Protein AF-A0A090T814-F1 (afdb_monomer)

Foldseek 3Di:
DDPVVCVVCPPPNVVVVPDDDDDDVCVVCVFAPAEEFEDQDDPPDPFAEDELLVLLLCCLVCVVPTHYYYHWADQPPTDDPVSVVVHNYYYAHDDDPVDRRDGRVVVVVSSVVSNVVNNVVVVCVVPDPPPPQAADDPVLVVVLLVLVLVLCVLVVVDDPVDSPPVSVVVSVVCVVVRDTPVVSVVSSVVSVVSCVVSPPDD

InterPro domains:
  IPR001537 tRNA/rRNA methyltransferase, SpoU type [PF00588] (3-112)
  IPR004384 RNA methyltransferase TrmJ/LasT [PIRSF004808] (2-198)
  IPR004384 RNA methyltransferase TrmJ/LasT [PTHR42786] (2-198)
  IPR004384 RNA methyltransferase TrmJ/LasT [TIGR00050] (2-197)
  IPR029026 tRNA (guanine-N1-)-methyltransferase, N-terminal [G3DSA:3.40.1280.10] (1-133)
  IPR029028 Alpha/beta knot methyltransferases [SSF75217] (3-146)

Nearest PDB structures (foldseek):
  4xbo-assembly1_A  TM=7.321E-01  e=8.002E-21  Escherichia coli K-12
  4cne-assembly1_A  TM=9.893E-01  e=7.720E-16  Escherichia coli K-12
  3ilk-assembly1_A  TM=7.535E-01  e=6.967E-19  Haemophilus influenzae
  4xbo-assembly1_B  TM=6.230E-01  e=1.685E-20  Escherichia coli K-12
  4cnd-assembly1_B  TM=9.835E-01  e=1.425E-14  Escherichia coli K-12

Radius of gyration: 29.84 Å; Cα contacts (8 Å, |Δi|>4): 197; chains: 1; bounding box: 56×40×81 Å

pLDDT: mean 89.95, std 10.18, range [48.5, 98.62]

Sequence (202 aa):
MDSQAVALAAGASDIALGAKIVSTLEEAVEDCGLVVGSSARSRTLDWPMIEPRECGKKFAIEGEKHAVALVFGRERTGLTNDELQLCHYHTCIPANPEYSSLNLAMAVQTLSYEVRVAHLEREAQQYSEPSEVDYPRHKELELFYQHLEKVIMDTQFISKDKPGLVMNKLRRMFSRTRPEASEINTLRGILTSVEKAIGVKK

Secondary structure (DSSP, 8-state):
--HHHHHHTTT-HHHHHT----SSHHHHHTTEEEEEEE-S--SSS---EE-HHHHHHHHHHHTTTSEEEEE--BTTTB--HHHHHT-SEEE----BTTB----HHHHHHHHHHHHHHHHHHHHHHHH----------HHHHHHHHHHHHHHHHHTTSS-TT-HHHHHHHHHHHHHHH---HHHHHHHHHHHHHHHHHTT---

Structure (mmCIF, N/CA/C/O backbone):
data_AF-A0A090T814-F1
#
_entry.id   AF-A0A090T814-F1
#
loop_
_atom_site.group_PDB
_atom_site.id
_atom_site.type_symbol
_atom_site.label_atom_id
_atom_site.label_alt_id
_atom_site.label_comp_id
_atom_site.label_asym_id
_atom_site.label_entity_id
_atom_site.label_seq_id
_atom_site.pdbx_PDB_ins_code
_atom_site.Cartn_x
_atom_site.Cartn_y
_atom_site.Cartn_z
_atom_site.occupancy
_atom_site.B_iso_or_equiv
_atom_site.auth_seq_id
_atom_site.auth_comp_id
_atom_site.auth_asym_id
_atom_site.auth_atom_id
_atom_site.pdbx_PDB_model_num
ATOM 1 N N . MET A 1 1 ? 14.822 -17.711 -22.511 1.00 70.69 1 MET A N 1
ATOM 2 C CA . MET A 1 1 ? 14.929 -17.338 -21.086 1.00 70.69 1 MET A CA 1
ATOM 3 C C . MET A 1 1 ? 15.989 -18.196 -20.415 1.00 70.69 1 MET A C 1
ATOM 5 O O . MET A 1 1 ? 16.082 -19.363 -20.775 1.00 70.69 1 MET A O 1
ATOM 9 N N . ASP A 1 2 ? 16.796 -17.637 -19.509 1.00 83.44 2 ASP A N 1
ATOM 10 C CA . ASP A 1 2 ? 17.882 -18.376 -18.846 1.00 83.44 2 ASP A CA 1
ATOM 11 C C . ASP A 1 2 ? 17.393 -19.190 -17.631 1.00 83.44 2 ASP A C 1
ATOM 13 O O . ASP A 1 2 ? 16.485 -18.794 -16.900 1.00 83.44 2 ASP A O 1
ATOM 17 N N . SER A 1 3 ? 18.041 -20.331 -17.417 1.00 82.50 3 SER A N 1
ATOM 18 C CA . SER A 1 3 ? 17.879 -21.262 -16.301 1.00 82.50 3 SER A CA 1
ATOM 19 C C . SER A 1 3 ? 17.985 -20.593 -14.924 1.00 82.50 3 SER A C 1
ATOM 21 O O . SER A 1 3 ? 17.210 -20.925 -14.026 1.00 82.50 3 SER A O 1
ATOM 23 N N . GLN A 1 4 ? 18.872 -19.604 -14.760 1.00 86.31 4 GLN A N 1
ATOM 24 C CA . GLN A 1 4 ? 18.994 -18.845 -13.510 1.00 86.31 4 GLN A CA 1
ATOM 25 C C . GLN A 1 4 ? 17.743 -18.011 -13.199 1.00 86.31 4 GLN A C 1
ATOM 27 O O . GLN A 1 4 ? 17.305 -17.981 -12.050 1.00 86.31 4 GLN A O 1
ATOM 32 N N . ALA A 1 5 ? 17.120 -17.389 -14.207 1.00 83.69 5 ALA A N 1
ATOM 33 C CA . ALA A 1 5 ? 15.890 -16.616 -14.018 1.00 83.69 5 ALA A CA 1
ATOM 34 C C . ALA A 1 5 ? 14.718 -17.511 -13.577 1.00 83.69 5 ALA A C 1
ATOM 36 O O . ALA A 1 5 ? 13.963 -17.142 -12.681 1.00 83.69 5 ALA A O 1
ATOM 37 N N . VAL A 1 6 ? 14.609 -18.719 -14.147 1.00 82.88 6 VAL A N 1
ATOM 38 C CA . VAL A 1 6 ? 13.597 -19.712 -13.741 1.00 82.88 6 VAL A CA 1
ATOM 39 C C . VAL A 1 6 ? 13.797 -20.140 -12.285 1.00 82.88 6 VAL A C 1
ATOM 41 O O . VAL A 1 6 ? 12.822 -20.234 -11.541 1.00 82.88 6 VAL A O 1
ATOM 44 N N . ALA A 1 7 ? 15.046 -20.383 -11.873 1.00 83.94 7 ALA A N 1
ATOM 45 C CA . ALA A 1 7 ? 15.371 -20.813 -10.514 1.00 83.94 7 ALA A CA 1
ATOM 46 C C . ALA A 1 7 ? 15.075 -19.724 -9.467 1.00 83.94 7 ALA A C 1
ATOM 48 O O . ALA A 1 7 ? 14.514 -20.022 -8.413 1.00 83.94 7 ALA A O 1
ATOM 49 N N . LEU A 1 8 ? 15.406 -18.463 -9.767 1.00 88.44 8 LEU A N 1
ATOM 50 C CA . LEU A 1 8 ? 15.158 -17.325 -8.872 1.00 88.44 8 LEU A CA 1
ATOM 51 C C . LEU A 1 8 ? 13.673 -16.948 -8.762 1.00 88.44 8 LEU A C 1
ATOM 53 O O . LEU A 1 8 ? 13.285 -16.327 -7.777 1.00 88.44 8 LEU A O 1
ATOM 57 N N . ALA A 1 9 ? 12.837 -17.348 -9.726 1.00 83.50 9 ALA A N 1
ATOM 58 C CA . ALA A 1 9 ? 11.399 -17.089 -9.698 1.00 83.50 9 ALA A CA 1
ATOM 59 C C . ALA A 1 9 ? 10.645 -17.876 -8.606 1.00 83.50 9 ALA A C 1
ATOM 61 O O . ALA A 1 9 ? 9.489 -17.565 -8.339 1.00 83.50 9 ALA A O 1
ATOM 62 N N . ALA A 1 10 ? 11.269 -18.886 -7.979 1.00 82.62 10 ALA A N 1
ATOM 63 C CA . ALA A 1 10 ? 10.783 -19.563 -6.768 1.00 82.62 10 ALA A CA 1
ATOM 64 C C . ALA A 1 10 ? 9.271 -19.896 -6.763 1.00 82.62 10 ALA A C 1
ATOM 66 O O . ALA A 1 10 ? 8.546 -19.559 -5.830 1.00 82.62 10 ALA A O 1
ATOM 67 N N . GLY A 1 11 ? 8.794 -20.566 -7.817 1.00 86.31 11 GLY A N 1
ATOM 68 C CA . GLY A 1 11 ? 7.384 -20.945 -7.982 1.00 86.31 11 GLY A CA 1
ATOM 69 C C . GLY A 1 11 ? 6.587 -20.054 -8.938 1.00 86.31 11 GLY A C 1
ATOM 70 O O . GLY A 1 11 ? 5.528 -20.475 -9.381 1.00 86.31 11 GLY A O 1
ATOM 71 N N . ALA A 1 12 ? 7.124 -18.896 -9.334 1.00 90.56 12 ALA A N 1
ATOM 72 C CA . ALA A 1 12 ? 6.564 -18.006 -10.359 1.00 90.56 12 ALA A CA 1
ATOM 73 C C . ALA A 1 12 ? 7.210 -18.212 -11.747 1.00 90.56 12 ALA A C 1
ATOM 75 O O . ALA A 1 12 ? 7.415 -17.272 -12.520 1.00 90.56 12 ALA A O 1
ATOM 76 N N . SER A 1 13 ? 7.630 -19.446 -12.051 1.00 89.94 13 SER A N 1
ATOM 77 C CA . SER A 1 13 ? 8.309 -19.769 -13.314 1.00 89.94 13 SER A CA 1
ATOM 78 C C . SER A 1 13 ? 7.403 -19.574 -14.531 1.00 89.94 13 SER A C 1
ATOM 80 O O . SER A 1 13 ? 7.904 -19.305 -15.618 1.00 89.94 13 SER A O 1
ATOM 82 N N . ASP A 1 14 ? 6.090 -19.689 -14.351 1.00 92.69 14 ASP A N 1
ATOM 83 C CA . ASP A 1 14 ? 5.064 -19.406 -15.353 1.00 92.69 14 ASP A CA 1
ATOM 84 C C . ASP A 1 14 ? 5.101 -17.945 -15.820 1.00 92.69 14 ASP A C 1
ATOM 86 O O . ASP A 1 14 ? 5.090 -17.703 -17.025 1.00 92.69 14 ASP A O 1
ATOM 90 N N . ILE A 1 15 ? 5.248 -16.986 -14.897 1.00 92.19 15 ILE A N 1
ATOM 91 C CA . ILE A 1 15 ? 5.375 -15.555 -15.225 1.00 92.19 15 ILE A CA 1
ATOM 92 C C . ILE A 1 15 ? 6.598 -15.329 -16.105 1.00 92.19 15 ILE A C 1
ATOM 94 O O . ILE A 1 15 ? 6.528 -14.666 -17.138 1.00 92.19 15 ILE A O 1
ATOM 98 N N . ALA A 1 16 ? 7.728 -15.904 -15.701 1.00 88.75 16 ALA A N 1
ATOM 99 C CA . ALA A 1 16 ? 8.968 -15.755 -16.433 1.00 88.75 16 ALA A CA 1
ATOM 100 C C . ALA A 1 16 ? 8.846 -16.408 -17.831 1.00 88.75 16 ALA A C 1
ATOM 102 O O . ALA A 1 16 ? 9.155 -15.778 -18.841 1.00 88.75 16 ALA A O 1
ATOM 103 N N . LEU A 1 17 ? 8.335 -17.642 -17.922 1.00 89.56 17 LEU A N 1
ATOM 104 C CA . LEU A 1 17 ? 8.218 -18.377 -19.190 1.00 89.56 17 LEU A CA 1
ATOM 105 C C . LEU A 1 17 ? 7.193 -17.749 -20.144 1.00 89.56 17 LEU A C 1
ATOM 107 O O . LEU A 1 17 ? 7.353 -17.856 -21.358 1.00 89.56 17 LEU A O 1
ATOM 111 N N . GLY A 1 18 ? 6.163 -17.103 -19.597 1.00 91.25 18 GLY A N 1
ATOM 112 C CA . GLY A 1 18 ? 5.148 -16.359 -20.337 1.00 91.25 18 GLY A CA 1
ATOM 113 C C . GLY A 1 18 ? 5.540 -14.919 -20.677 1.00 91.25 18 GLY A C 1
ATOM 114 O O . GLY A 1 18 ? 4.747 -14.221 -21.310 1.00 91.25 18 GLY A O 1
ATOM 115 N N . ALA A 1 19 ? 6.727 -14.454 -20.274 1.00 93.62 19 ALA A N 1
ATOM 116 C CA . ALA A 1 19 ? 7.167 -13.094 -20.549 1.00 93.62 19 ALA A CA 1
ATOM 117 C C . ALA A 1 19 ? 7.302 -12.856 -22.061 1.00 93.62 19 ALA A C 1
ATOM 119 O O . ALA A 1 19 ? 8.008 -13.578 -22.770 1.00 93.62 19 ALA A O 1
ATOM 120 N N . LYS A 1 20 ? 6.644 -11.804 -22.554 1.00 95.00 20 LYS A N 1
ATOM 121 C CA . LYS A 1 20 ? 6.795 -11.345 -23.937 1.00 95.00 20 LYS A CA 1
ATOM 122 C C . LYS A 1 20 ? 8.122 -10.603 -24.079 1.00 95.00 20 LYS A C 1
ATOM 124 O O . LYS A 1 20 ? 8.426 -9.720 -23.281 1.00 95.00 20 LYS A O 1
ATOM 129 N N . ILE A 1 21 ? 8.901 -10.964 -25.095 1.00 96.00 21 ILE A N 1
ATOM 130 C CA . ILE A 1 21 ? 10.171 -10.311 -25.419 1.00 96.00 21 ILE A CA 1
ATOM 131 C C . ILE A 1 21 ? 9.963 -9.513 -26.699 1.00 96.00 21 ILE A C 1
ATOM 133 O O . ILE A 1 21 ? 9.641 -10.088 -27.736 1.00 96.00 21 ILE A O 1
ATOM 137 N N . VAL A 1 22 ? 10.160 -8.205 -26.596 1.00 97.38 22 VAL A N 1
ATOM 138 C CA . VAL A 1 22 ? 9.992 -7.225 -27.674 1.00 97.38 22 VAL A CA 1
ATOM 139 C C . VAL A 1 22 ? 11.303 -6.483 -27.912 1.00 97.38 22 VAL A C 1
ATOM 141 O O . VAL A 1 22 ? 12.227 -6.572 -27.095 1.00 97.38 22 VAL A O 1
ATOM 144 N N . SER A 1 23 ? 11.412 -5.781 -29.039 1.00 96.88 23 SER A N 1
ATOM 145 C CA . SER A 1 23 ? 12.677 -5.137 -29.427 1.00 96.88 23 SER A CA 1
ATOM 146 C C . SER A 1 23 ? 12.818 -3.714 -28.892 1.00 96.88 23 SER A C 1
ATOM 148 O O . SER A 1 23 ? 13.945 -3.245 -28.716 1.00 96.88 23 SER A O 1
ATOM 150 N N . THR A 1 24 ? 11.702 -3.025 -28.638 1.00 97.38 24 THR A N 1
ATOM 151 C CA . THR A 1 24 ? 11.698 -1.627 -28.190 1.00 97.38 24 THR A CA 1
ATOM 152 C C . THR A 1 24 ? 10.677 -1.380 -27.079 1.00 97.38 24 THR A C 1
ATOM 154 O O . THR A 1 24 ? 9.772 -2.186 -26.855 1.00 97.38 24 THR A O 1
ATOM 157 N N . LEU A 1 25 ? 10.835 -0.268 -26.350 1.00 97.44 25 LEU A N 1
ATOM 158 C CA . LEU A 1 25 ? 9.887 0.108 -25.299 1.00 97.44 25 LEU A CA 1
ATOM 159 C C . LEU A 1 25 ? 8.545 0.544 -25.898 1.00 97.44 25 LEU A C 1
ATOM 161 O O . LEU A 1 25 ? 7.512 0.253 -25.314 1.00 97.44 25 LEU A O 1
ATOM 165 N N . GLU A 1 26 ? 8.558 1.180 -27.069 1.00 97.75 26 GLU A N 1
ATOM 166 C CA . GLU A 1 26 ? 7.361 1.565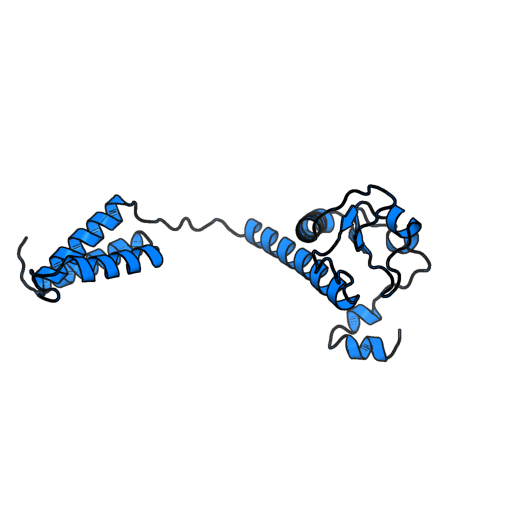 -27.820 1.00 97.75 26 GLU A CA 1
ATOM 167 C C . GLU A 1 26 ? 6.472 0.351 -28.110 1.00 97.75 26 GLU A C 1
ATOM 169 O O . GLU A 1 26 ? 5.274 0.412 -27.859 1.00 97.75 26 GLU A O 1
ATOM 174 N N . GLU A 1 27 ? 7.064 -0.765 -28.555 1.00 97.94 27 GLU A N 1
ATOM 175 C CA . GLU A 1 27 ? 6.352 -2.032 -28.775 1.00 97.94 27 GLU A CA 1
ATOM 176 C C . GLU A 1 27 ? 5.803 -2.602 -27.454 1.00 97.94 27 GLU A C 1
ATOM 178 O O . GLU A 1 27 ? 4.705 -3.145 -27.413 1.00 97.94 27 GLU A O 1
ATOM 183 N N . ALA A 1 28 ? 6.538 -2.453 -26.346 1.00 97.62 28 ALA A N 1
ATOM 184 C CA . ALA A 1 28 ? 6.119 -2.969 -25.041 1.00 97.62 28 ALA A CA 1
ATOM 185 C C . ALA A 1 28 ? 4.904 -2.241 -24.440 1.00 97.62 28 ALA A C 1
ATOM 187 O O . ALA A 1 28 ? 4.254 -2.798 -23.556 1.00 97.62 28 ALA A O 1
ATOM 188 N N . VAL A 1 29 ? 4.648 -0.994 -24.850 1.00 97.81 29 VAL A N 1
ATOM 189 C CA . VAL A 1 29 ? 3.623 -0.123 -24.245 1.00 97.81 29 VAL A CA 1
ATOM 190 C C . VAL A 1 29 ? 2.550 0.334 -25.234 1.00 97.81 29 VAL A C 1
ATOM 192 O O . VAL A 1 29 ? 1.720 1.166 -24.874 1.00 97.81 29 VAL A O 1
ATOM 195 N N . GLU A 1 30 ? 2.548 -0.191 -26.462 1.00 96.75 30 GLU A N 1
ATOM 196 C CA . GLU A 1 30 ? 1.696 0.292 -27.559 1.00 96.75 30 GLU A CA 1
ATOM 197 C C . GLU A 1 30 ? 0.188 0.236 -27.259 1.00 96.75 30 GLU A C 1
ATOM 199 O O . GLU A 1 30 ? -0.574 1.075 -27.738 1.00 96.75 30 GLU A O 1
ATOM 204 N N . ASP A 1 31 ? -0.248 -0.728 -26.447 1.00 95.56 31 ASP A N 1
ATOM 205 C CA . ASP A 1 31 ? -1.646 -0.967 -26.081 1.00 95.56 31 ASP A CA 1
ATOM 206 C C . ASP A 1 31 ? -2.015 -0.420 -24.688 1.00 95.56 31 ASP A C 1
ATOM 208 O O . ASP A 1 31 ? -3.150 -0.578 -24.226 1.00 95.56 31 ASP A O 1
ATOM 212 N N . CYS A 1 32 ? -1.072 0.239 -24.007 1.00 97.81 32 CYS A N 1
ATOM 213 C CA . CYS A 1 32 ? -1.229 0.688 -22.630 1.00 97.81 32 CYS A CA 1
ATOM 214 C C . CYS A 1 32 ? -1.800 2.111 -22.548 1.00 97.81 32 CYS A C 1
ATOM 216 O O . CYS A 1 32 ? -1.172 3.081 -22.965 1.00 97.81 32 CYS A O 1
ATOM 218 N N . GLY A 1 33 ? -2.966 2.261 -21.913 1.00 97.06 33 GLY A N 1
ATOM 219 C CA . GLY A 1 33 ? -3.577 3.576 -21.668 1.00 97.06 33 GLY A CA 1
ATOM 220 C C . GLY A 1 33 ? -2.929 4.365 -20.523 1.00 97.06 33 GLY A C 1
ATOM 221 O O . GLY A 1 33 ? -3.132 5.570 -20.419 1.00 97.06 33 GLY A O 1
ATOM 222 N N . LEU A 1 34 ? -2.119 3.705 -19.687 1.00 98.12 34 LEU A N 1
ATOM 223 C CA . LEU A 1 34 ? -1.275 4.340 -18.673 1.00 98.12 34 LEU A CA 1
ATOM 224 C C . LEU A 1 34 ? 0.110 3.697 -18.687 1.00 98.12 34 LEU A C 1
ATOM 226 O O . LEU A 1 34 ? 0.238 2.477 -18.668 1.00 98.12 34 LEU A O 1
ATOM 230 N N . VAL A 1 35 ? 1.146 4.529 -18.653 1.00 98.19 35 VAL A N 1
ATOM 231 C CA . VAL A 1 35 ? 2.554 4.112 -18.660 1.00 98.19 35 VAL A CA 1
ATOM 232 C C . VAL A 1 35 ? 3.281 4.941 -17.617 1.00 98.19 35 VAL A C 1
ATOM 234 O O . VAL A 1 35 ? 3.279 6.171 -17.705 1.00 98.19 35 VAL A O 1
ATOM 237 N N . VAL A 1 36 ? 3.882 4.289 -16.625 1.00 97.88 36 VAL A N 1
ATOM 238 C CA . VAL A 1 36 ? 4.634 4.957 -15.559 1.00 97.88 36 VAL A CA 1
ATOM 239 C C . VAL A 1 36 ? 6.055 4.419 -15.508 1.00 97.88 36 VAL A C 1
ATOM 241 O O . VAL A 1 36 ? 6.260 3.216 -15.387 1.00 97.88 36 VAL A O 1
ATOM 244 N N . GLY A 1 37 ? 7.040 5.311 -15.581 1.00 96.25 37 GLY A N 1
ATOM 245 C CA . GLY A 1 37 ? 8.459 4.960 -15.507 1.00 96.25 37 GLY A CA 1
ATOM 246 C C . GLY A 1 37 ? 9.010 5.082 -14.089 1.00 96.25 37 GLY A C 1
ATOM 247 O O . GLY A 1 37 ? 8.813 6.101 -13.425 1.00 96.25 37 GLY A O 1
ATOM 248 N N . SER A 1 38 ? 9.735 4.069 -13.615 1.00 94.12 38 SER A N 1
ATOM 249 C CA . SER A 1 38 ? 10.477 4.140 -12.353 1.00 94.12 38 SER A CA 1
ATOM 250 C C . SER A 1 38 ? 11.793 4.900 -12.547 1.00 94.12 38 SER A C 1
ATOM 252 O O . SER A 1 38 ? 12.622 4.522 -13.377 1.00 94.12 38 SER A O 1
ATOM 254 N N . SER A 1 39 ? 11.994 5.981 -11.790 1.00 87.44 39 SER A N 1
ATOM 255 C CA . SER A 1 39 ? 13.177 6.839 -11.911 1.00 87.44 39 SER A CA 1
ATOM 256 C C . SER A 1 39 ? 13.555 7.484 -10.580 1.00 87.44 39 SER A C 1
ATOM 258 O O . SER A 1 39 ? 12.694 7.943 -9.834 1.00 87.44 39 SER A O 1
ATOM 260 N N . ALA A 1 40 ? 14.856 7.604 -10.305 1.00 75.19 40 ALA A N 1
ATOM 261 C CA . ALA A 1 40 ? 15.403 8.213 -9.086 1.00 75.19 40 ALA A CA 1
ATOM 262 C C . ALA A 1 40 ? 15.336 9.762 -9.066 1.00 75.19 40 ALA A C 1
ATOM 264 O O . ALA A 1 40 ? 16.103 10.398 -8.344 1.00 75.19 40 ALA A O 1
ATOM 265 N N . ARG A 1 41 ? 14.384 10.359 -9.806 1.00 68.25 41 ARG A N 1
ATOM 266 C CA . ARG A 1 41 ? 14.195 11.799 -10.087 1.00 68.25 41 ARG A CA 1
ATOM 267 C C . ARG A 1 41 ? 15.134 12.326 -11.182 1.00 68.25 41 ARG A C 1
ATOM 269 O O . ARG A 1 41 ? 16.327 12.527 -10.960 1.00 68.25 41 ARG A O 1
ATOM 276 N N . SER A 1 42 ? 14.571 12.605 -12.359 1.00 61.12 42 SER A N 1
ATOM 277 C CA . SER A 1 42 ? 15.278 13.315 -13.431 1.00 61.12 42 SER A CA 1
ATOM 278 C C . SER A 1 42 ? 15.387 14.807 -13.094 1.00 61.12 42 SER A C 1
ATOM 280 O O . SER A 1 42 ? 14.430 15.403 -12.609 1.00 61.12 42 SER A O 1
ATOM 282 N N . ARG A 1 43 ? 16.565 15.408 -13.304 1.00 63.00 43 ARG A N 1
ATOM 283 C CA . ARG A 1 43 ? 16.811 16.854 -13.102 1.00 63.00 43 ARG A CA 1
ATOM 284 C C . ARG A 1 43 ? 16.827 17.645 -14.412 1.00 63.00 43 ARG A C 1
ATOM 286 O O . ARG A 1 43 ? 16.975 18.860 -14.381 1.00 63.00 43 ARG A O 1
ATOM 293 N N . THR A 1 44 ? 16.756 16.960 -15.550 1.00 64.12 44 THR A N 1
ATOM 294 C CA . THR A 1 44 ? 16.911 17.557 -16.884 1.00 64.12 44 THR A CA 1
ATOM 295 C C . THR A 1 44 ? 15.592 18.028 -17.485 1.00 64.12 44 THR A C 1
ATOM 297 O O . THR A 1 44 ? 15.607 18.948 -18.295 1.00 64.12 44 THR A O 1
ATOM 300 N N . LEU A 1 45 ? 14.468 17.421 -17.102 1.00 64.38 45 LEU A N 1
ATOM 301 C CA . LEU A 1 45 ? 13.131 17.737 -17.606 1.00 64.38 45 LEU A CA 1
ATOM 302 C C . LEU A 1 45 ? 12.117 17.607 -16.460 1.00 64.38 45 LEU A C 1
ATOM 304 O O . LEU A 1 45 ? 12.133 16.600 -15.747 1.00 64.38 45 LEU A O 1
ATOM 308 N N . ASP A 1 46 ? 11.253 18.611 -16.294 1.00 72.31 46 ASP A N 1
ATOM 309 C CA . ASP A 1 46 ? 10.166 18.618 -15.303 1.00 72.31 46 ASP A CA 1
ATOM 310 C C . ASP A 1 46 ? 9.012 17.726 -15.781 1.00 72.31 46 ASP A C 1
ATOM 312 O O . ASP A 1 46 ? 7.993 18.182 -16.301 1.00 72.31 46 ASP A O 1
ATOM 316 N N . TRP A 1 47 ? 9.198 16.418 -15.631 1.00 78.75 47 TRP A N 1
ATOM 317 C CA . TRP A 1 47 ? 8.142 15.436 -15.852 1.00 78.75 47 TRP A CA 1
ATOM 318 C C . TRP A 1 47 ? 7.187 15.387 -14.656 1.00 78.75 47 TRP A C 1
ATOM 320 O O . TRP A 1 47 ? 7.619 15.589 -13.515 1.00 78.75 47 TRP A O 1
ATOM 330 N N . PRO A 1 48 ? 5.894 15.084 -14.872 1.00 86.19 48 PRO A N 1
ATOM 331 C CA . PRO A 1 48 ? 4.954 14.940 -13.774 1.00 86.19 48 PRO A CA 1
ATOM 332 C C . PRO A 1 48 ? 5.335 13.717 -12.924 1.00 86.19 48 PRO A C 1
ATOM 334 O O . PRO A 1 48 ? 5.219 12.562 -13.343 1.00 86.19 48 PRO A O 1
ATOM 337 N N . MET A 1 49 ? 5.819 13.996 -11.715 1.00 91.12 49 MET A N 1
ATOM 338 C CA . MET A 1 49 ? 6.189 12.992 -10.723 1.00 91.12 49 MET A CA 1
ATOM 339 C C . MET A 1 49 ? 4.973 12.618 -9.879 1.00 91.12 49 MET A C 1
ATOM 341 O O . MET A 1 49 ? 4.277 13.501 -9.380 1.00 91.12 49 MET A O 1
ATOM 345 N N . ILE A 1 50 ? 4.774 11.322 -9.657 1.00 94.69 50 ILE A N 1
ATOM 346 C CA . ILE A 1 50 ? 3.775 10.796 -8.724 1.00 94.69 50 ILE A CA 1
ATOM 347 C C . ILE A 1 50 ? 4.438 9.913 -7.670 1.00 94.69 50 ILE A C 1
ATOM 349 O O . ILE A 1 50 ? 5.392 9.172 -7.940 1.00 94.69 50 ILE A O 1
ATOM 353 N N . GLU A 1 51 ? 3.920 9.972 -6.448 1.00 95.06 51 GLU A N 1
ATOM 354 C CA . GLU A 1 51 ? 4.388 9.104 -5.371 1.00 95.06 51 GLU A CA 1
ATOM 355 C C . GLU A 1 51 ? 3.979 7.642 -5.628 1.00 95.06 51 GLU A C 1
ATOM 357 O O . GLU A 1 51 ? 2.928 7.400 -6.228 1.00 95.06 51 GLU A O 1
ATOM 362 N N . PRO A 1 52 ? 4.741 6.645 -5.134 1.00 96.75 52 PRO A N 1
ATOM 363 C CA . PRO A 1 52 ? 4.409 5.226 -5.291 1.00 96.75 52 PRO A CA 1
ATOM 364 C C . PRO A 1 52 ? 2.973 4.867 -4.900 1.00 96.75 52 PRO A C 1
ATOM 366 O O . PRO A 1 52 ? 2.322 4.074 -5.574 1.00 96.75 52 PRO A O 1
ATOM 369 N N . ARG A 1 53 ? 2.451 5.500 -3.845 1.00 97.56 53 ARG A N 1
ATOM 370 C CA . ARG A 1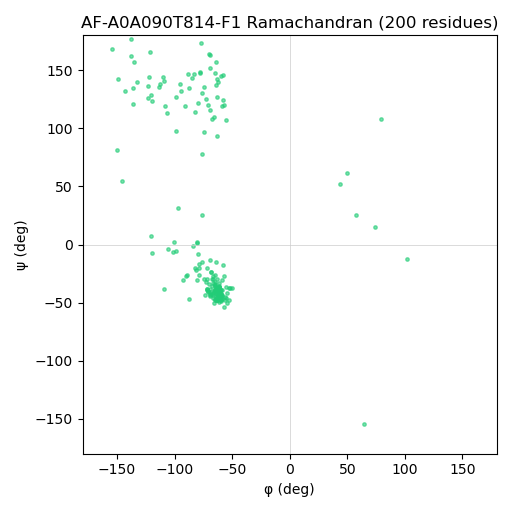 53 ? 1.081 5.282 -3.373 1.00 97.56 53 ARG A CA 1
ATOM 371 C C . ARG A 1 53 ? 0.028 5.819 -4.334 1.00 97.56 53 ARG A C 1
ATOM 373 O O . ARG A 1 53 ? -1.017 5.203 -4.524 1.00 97.56 53 ARG A O 1
ATOM 380 N N . GLU A 1 54 ? 0.290 6.971 -4.945 1.00 97.38 54 GLU A N 1
ATOM 381 C CA . GLU A 1 54 ? -0.578 7.520 -5.986 1.00 97.38 54 GLU A CA 1
ATOM 382 C C . GLU A 1 54 ? -0.500 6.672 -7.260 1.00 97.38 54 GLU A C 1
ATOM 384 O O . GLU A 1 54 ? -1.535 6.371 -7.856 1.00 97.38 54 GLU A O 1
ATOM 389 N N . CYS A 1 55 ? 0.702 6.214 -7.626 1.00 97.81 55 CYS A N 1
ATOM 390 C CA . CYS A 1 55 ? 0.909 5.260 -8.713 1.00 97.81 55 CYS A CA 1
ATOM 391 C C . CYS A 1 55 ? 0.057 4.001 -8.504 1.00 97.81 55 CYS A C 1
ATOM 393 O O . CYS A 1 55 ? -0.710 3.636 -9.393 1.00 97.81 55 CYS A O 1
ATOM 395 N N . GLY A 1 56 ? 0.103 3.392 -7.314 1.00 98.19 56 GLY A N 1
ATOM 396 C CA . GLY A 1 56 ? -0.724 2.231 -6.973 1.00 98.19 56 GLY A CA 1
ATOM 397 C C . GLY A 1 56 ? -2.221 2.484 -7.178 1.00 98.19 56 GLY A C 1
ATOM 398 O O . GLY A 1 56 ? -2.902 1.688 -7.825 1.00 98.19 56 GLY A O 1
ATOM 399 N N . LYS A 1 57 ? -2.729 3.632 -6.711 1.00 97.94 57 LYS A N 1
ATOM 400 C CA . LYS A 1 57 ? -4.138 4.031 -6.883 1.00 97.94 57 LYS A CA 1
ATOM 401 C C . LYS A 1 57 ? -4.532 4.212 -8.347 1.00 97.94 57 LYS A C 1
ATOM 403 O O . LYS A 1 57 ? -5.592 3.730 -8.741 1.00 97.94 57 LYS A O 1
ATOM 408 N N . LYS A 1 58 ? -3.695 4.875 -9.151 1.00 97.69 58 LYS A N 1
ATOM 409 C CA . LYS A 1 58 ? -3.938 5.042 -10.593 1.00 97.69 58 LYS A CA 1
ATOM 410 C C . LYS A 1 58 ? -3.992 3.690 -11.296 1.00 97.69 58 LYS A C 1
ATOM 412 O O . LYS A 1 58 ? -4.967 3.419 -11.982 1.00 97.69 58 LYS A O 1
ATOM 417 N N . PHE A 1 59 ? -3.026 2.807 -11.041 1.00 98.06 59 PHE A N 1
ATOM 418 C CA . PHE A 1 59 ? -3.007 1.457 -11.615 1.00 98.06 59 PHE A CA 1
ATOM 419 C C . PHE A 1 59 ? -4.235 0.639 -11.217 1.00 98.06 59 PHE A C 1
ATOM 421 O O . PHE A 1 59 ? -4.838 -0.001 -12.072 1.00 98.06 59 PHE A O 1
ATOM 428 N N . ALA A 1 60 ? -4.644 0.692 -9.948 1.00 96.75 60 ALA A N 1
ATOM 429 C CA . ALA A 1 60 ? -5.823 -0.026 -9.480 1.00 96.75 60 ALA A CA 1
ATOM 430 C C . ALA A 1 60 ? -7.121 0.460 -10.147 1.00 96.75 60 ALA A C 1
ATOM 432 O O . ALA A 1 60 ? -8.047 -0.331 -10.271 1.00 96.75 60 ALA A O 1
ATOM 433 N N . ILE A 1 61 ? -7.213 1.735 -10.547 1.00 95.44 61 ILE A N 1
ATOM 434 C CA . ILE A 1 61 ? -8.394 2.325 -11.207 1.00 95.44 61 ILE A CA 1
ATOM 435 C C . ILE A 1 61 ? -8.354 2.146 -12.725 1.00 95.44 61 ILE A C 1
ATOM 437 O O . ILE A 1 61 ? -9.360 1.805 -13.344 1.00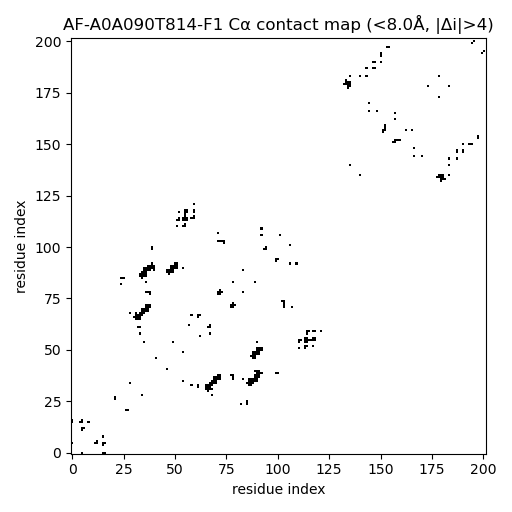 95.44 61 ILE A O 1
ATOM 441 N N . GLU A 1 62 ? -7.214 2.432 -13.339 1.00 97.00 62 GLU A N 1
ATOM 442 C CA . GLU A 1 62 ? -7.055 2.439 -14.792 1.00 97.00 62 GLU A CA 1
ATOM 443 C C . GLU A 1 62 ? -6.859 1.028 -15.355 1.00 97.00 62 GLU A C 1
ATOM 445 O O . GLU A 1 62 ? -7.368 0.732 -16.435 1.00 97.00 62 GLU A O 1
ATOM 450 N N . GLY A 1 63 ? -6.251 0.122 -14.580 1.00 95.94 63 GLY A N 1
ATOM 451 C CA . GLY A 1 63 ? -6.093 -1.291 -14.935 1.00 95.94 63 GLY A CA 1
ATOM 452 C C . GLY A 1 63 ? -7.408 -2.067 -15.070 1.00 95.94 63 GLY A C 1
ATOM 453 O O . GLY A 1 63 ? -7.420 -3.139 -15.663 1.00 95.94 63 GLY A O 1
ATOM 454 N N . GLU A 1 64 ? -8.530 -1.530 -14.575 1.00 93.62 64 GLU A N 1
ATOM 455 C CA . GLU A 1 64 ? -9.871 -2.083 -14.832 1.00 93.62 64 GLU A CA 1
ATOM 456 C C . GLU A 1 64 ? -10.423 -1.697 -16.214 1.00 93.62 64 GLU A C 1
ATOM 458 O O . GLU A 1 64 ? -11.397 -2.291 -16.675 1.00 93.62 64 GLU A O 1
ATOM 463 N N . LYS A 1 65 ? -9.845 -0.680 -16.867 1.00 94.50 65 LYS A N 1
ATOM 464 C CA . LYS A 1 65 ? -10.378 -0.075 -18.098 1.00 94.50 65 LYS A CA 1
ATOM 465 C C . LYS A 1 65 ? -9.536 -0.395 -19.326 1.00 94.50 65 LYS A C 1
ATOM 467 O O . LYS A 1 65 ? -10.088 -0.579 -20.406 1.00 94.50 65 LYS A O 1
ATOM 472 N N . HIS A 1 66 ? -8.218 -0.418 -19.173 1.00 95.38 66 HIS A N 1
ATOM 473 C CA . HIS A 1 66 ? -7.260 -0.672 -20.247 1.00 95.38 66 HIS A CA 1
ATOM 474 C C . HIS A 1 66 ? -5.961 -1.248 -19.682 1.00 95.38 66 HIS A C 1
ATOM 476 O O . HIS A 1 66 ? -5.733 -1.225 -18.472 1.00 95.38 66 HIS A O 1
ATOM 482 N N . ALA A 1 67 ? -5.089 -1.747 -20.563 1.00 97.38 67 ALA A N 1
ATOM 483 C CA . ALA A 1 67 ? -3.757 -2.172 -20.160 1.00 97.38 67 ALA A CA 1
ATOM 484 C C . ALA A 1 67 ? -2.981 -0.994 -19.544 1.00 97.38 67 ALA A C 1
ATOM 486 O O . ALA A 1 67 ? -3.154 0.171 -19.930 1.00 97.38 67 ALA A O 1
ATOM 487 N N . VAL A 1 68 ? -2.154 -1.305 -18.549 1.00 98.44 68 VAL A N 1
ATOM 488 C CA . VAL A 1 68 ? -1.299 -0.349 -17.842 1.00 98.44 68 VAL A CA 1
ATOM 489 C C . VAL A 1 68 ? 0.111 -0.926 -17.737 1.00 98.44 68 VAL A C 1
ATOM 491 O O . VAL A 1 68 ? 0.273 -2.118 -17.476 1.00 98.44 68 VAL A O 1
ATOM 494 N N . ALA A 1 69 ? 1.130 -0.088 -17.918 1.00 98.38 69 ALA A N 1
ATOM 495 C CA . ALA A 1 69 ? 2.532 -0.490 -17.904 1.00 98.38 69 ALA A CA 1
ATOM 496 C C . ALA A 1 69 ? 3.316 0.242 -16.816 1.00 98.38 69 ALA A C 1
ATOM 498 O O . ALA A 1 69 ? 3.326 1.473 -16.745 1.00 98.38 69 ALA A O 1
ATOM 499 N N . LEU A 1 70 ? 4.032 -0.529 -15.998 1.00 98.06 70 LEU A N 1
ATOM 500 C CA . LEU A 1 70 ? 5.041 -0.013 -15.082 1.00 98.06 70 LEU A CA 1
ATOM 501 C C . LEU A 1 70 ? 6.426 -0.367 -15.624 1.00 98.06 70 LEU A C 1
ATOM 503 O O . LEU A 1 70 ? 6.791 -1.540 -15.695 1.00 98.06 70 LEU A O 1
ATOM 507 N N . VAL A 1 71 ? 7.185 0.647 -16.024 1.00 97.81 71 VAL A N 1
ATOM 508 C CA . VAL A 1 71 ? 8.452 0.489 -16.738 1.00 97.81 71 VAL A CA 1
ATOM 509 C C . VAL A 1 71 ? 9.617 0.628 -15.765 1.00 97.81 71 VAL A C 1
ATOM 511 O O . VAL A 1 71 ? 9.736 1.624 -15.048 1.00 97.81 71 VAL A O 1
ATOM 514 N N . PHE A 1 72 ? 10.509 -0.359 -15.768 1.00 96.81 72 PHE A N 1
ATOM 515 C CA . PHE A 1 72 ? 11.711 -0.363 -14.943 1.00 96.81 72 PHE A CA 1
ATOM 516 C C . PHE A 1 72 ? 12.961 -0.266 -15.805 1.00 96.81 72 PHE A C 1
ATOM 518 O O . PHE A 1 72 ? 13.098 -0.948 -16.819 1.00 96.81 72 PHE A O 1
ATOM 525 N N . GLY A 1 73 ? 13.884 0.588 -15.374 1.00 93.69 73 GLY A N 1
ATOM 526 C CA . GLY A 1 73 ? 15.158 0.778 -16.045 1.00 93.69 73 GLY A CA 1
ATOM 527 C C . GLY A 1 73 ? 16.169 -0.328 -15.771 1.00 93.69 73 GLY A C 1
ATOM 528 O O . GLY A 1 73 ? 16.000 -1.190 -14.908 1.00 93.69 73 GLY A O 1
ATOM 529 N N . ARG A 1 74 ? 17.288 -0.246 -16.487 1.00 93.00 74 ARG A N 1
ATOM 530 C CA . ARG A 1 74 ? 18.455 -1.112 -16.277 1.00 93.00 74 ARG A CA 1
ATOM 531 C C . ARG A 1 74 ? 19.024 -0.863 -14.878 1.00 93.00 74 ARG A C 1
ATOM 533 O O . ARG A 1 74 ? 19.121 0.285 -14.458 1.00 93.00 74 ARG A O 1
ATOM 540 N N . GLU A 1 75 ? 19.500 -1.903 -14.195 1.00 88.00 75 GLU A N 1
ATOM 541 C CA . GLU A 1 75 ? 19.907 -1.814 -12.778 1.00 88.00 75 GLU A CA 1
ATOM 542 C C . GLU A 1 75 ? 20.964 -0.732 -12.486 1.00 88.00 75 GLU A C 1
ATOM 544 O O . GLU A 1 75 ? 20.911 -0.072 -11.453 1.00 88.00 75 GLU A O 1
ATOM 549 N N . ARG A 1 76 ? 21.921 -0.521 -13.398 1.00 85.62 76 ARG A N 1
ATOM 550 C CA . ARG A 1 76 ? 23.006 0.455 -13.194 1.00 85.62 76 ARG A CA 1
ATOM 551 C C . ARG A 1 76 ? 22.724 1.842 -13.756 1.00 85.62 76 ARG A C 1
ATOM 553 O O . ARG A 1 76 ? 23.276 2.813 -13.254 1.00 85.62 76 ARG A O 1
ATOM 560 N N . THR A 1 77 ? 21.948 1.931 -14.831 1.00 87.88 77 THR A N 1
ATOM 561 C CA . THR A 1 77 ? 21.819 3.164 -15.626 1.00 87.88 77 THR A CA 1
ATOM 562 C C . THR A 1 77 ? 20.396 3.706 -15.671 1.00 87.88 77 THR A C 1
ATOM 564 O O . THR A 1 77 ? 20.188 4.788 -16.204 1.00 87.88 77 THR A O 1
ATOM 567 N N . GLY A 1 78 ? 19.421 2.971 -15.137 1.00 91.19 78 GLY A N 1
ATOM 568 C CA . GLY A 1 78 ? 18.012 3.328 -15.199 1.00 91.19 78 GLY A CA 1
ATOM 569 C C . GLY A 1 78 ? 17.454 3.332 -16.625 1.00 91.19 78 GLY A C 1
ATOM 570 O O . GLY A 1 78 ? 17.929 2.601 -17.508 1.00 91.19 78 GLY A O 1
ATOM 571 N N . LEU A 1 79 ? 16.401 4.132 -16.796 1.00 92.25 79 LEU A N 1
ATOM 572 C CA . LEU A 1 79 ? 15.779 4.444 -18.079 1.00 92.25 79 LEU A CA 1
ATOM 573 C C . LEU A 1 79 ? 16.518 5.605 -18.750 1.00 92.25 79 LEU A C 1
ATOM 575 O O . LEU A 1 79 ? 16.957 6.541 -18.077 1.00 92.25 79 LEU A O 1
ATOM 579 N N . THR A 1 80 ? 16.650 5.554 -20.071 1.00 91.75 80 THR A N 1
ATOM 580 C CA . THR A 1 80 ? 17.157 6.678 -20.863 1.00 91.75 80 THR A CA 1
ATOM 581 C C . THR A 1 80 ? 16.136 7.817 -20.888 1.00 91.75 80 THR A C 1
ATOM 583 O O . THR A 1 80 ? 14.959 7.631 -20.581 1.00 91.75 80 THR A O 1
ATOM 586 N N . ASN A 1 81 ? 16.566 9.021 -21.275 1.00 89.69 81 ASN A N 1
ATOM 587 C CA . ASN A 1 81 ? 15.632 10.139 -21.436 1.00 89.69 81 ASN A CA 1
ATOM 588 C C . ASN A 1 81 ? 14.570 9.858 -22.510 1.00 89.69 81 ASN A C 1
ATOM 590 O O . ASN A 1 81 ? 13.443 10.317 -22.355 1.00 89.69 81 ASN A O 1
ATOM 594 N N . ASP A 1 82 ? 14.918 9.109 -23.557 1.00 92.00 82 ASP A N 1
ATOM 595 C CA . ASP A 1 82 ? 13.986 8.735 -24.626 1.00 92.00 82 ASP A CA 1
ATOM 596 C C . ASP A 1 82 ? 12.957 7.716 -24.113 1.00 92.00 82 ASP A C 1
ATOM 598 O O . ASP A 1 82 ? 11.765 7.866 -24.349 1.00 92.00 82 ASP A O 1
ATOM 602 N N . GLU A 1 83 ? 13.381 6.748 -23.293 1.00 94.31 83 GLU A N 1
ATOM 603 C CA . GLU A 1 83 ? 12.468 5.806 -22.628 1.00 94.31 83 GLU A CA 1
ATOM 604 C C . GLU A 1 83 ? 11.533 6.521 -21.636 1.00 94.31 83 GLU A C 1
ATOM 606 O O . GLU A 1 83 ? 10.343 6.220 -21.547 1.00 94.31 83 GLU A O 1
ATOM 611 N N . LEU A 1 84 ? 12.056 7.510 -20.904 1.00 92.44 84 LEU A N 1
ATOM 612 C CA . LEU A 1 84 ? 11.270 8.327 -19.979 1.00 92.44 84 LEU A CA 1
ATOM 613 C C . LEU A 1 84 ? 10.235 9.211 -20.692 1.00 92.44 84 LEU A C 1
ATOM 615 O O . LEU A 1 84 ? 9.196 9.489 -20.094 1.00 92.44 84 LEU A O 1
ATOM 619 N N . GLN A 1 85 ? 10.492 9.634 -21.935 1.00 91.75 85 GLN A N 1
ATOM 620 C CA . GLN A 1 85 ? 9.547 10.411 -22.753 1.00 91.75 85 GLN A CA 1
ATOM 621 C C . GLN A 1 85 ? 8.316 9.605 -23.178 1.00 91.75 85 GLN A C 1
ATOM 623 O O . GLN A 1 85 ? 7.271 10.191 -23.445 1.00 91.75 85 GLN A O 1
ATOM 628 N N . LEU A 1 86 ? 8.419 8.275 -23.211 1.00 94.38 86 LEU A N 1
ATOM 629 C CA . LEU A 1 86 ? 7.299 7.381 -23.519 1.00 94.38 86 LEU A CA 1
ATOM 630 C C . LEU A 1 86 ? 6.366 7.162 -22.315 1.00 94.38 86 LEU A C 1
ATOM 632 O O . LEU A 1 86 ? 5.314 6.541 -22.447 1.00 94.38 86 LEU A O 1
ATOM 636 N N . CYS A 1 87 ? 6.741 7.648 -21.128 1.00 95.00 87 CYS A N 1
ATOM 637 C CA . CYS A 1 87 ? 5.959 7.492 -19.907 1.00 95.00 87 CYS A CA 1
ATOM 638 C C . CYS A 1 87 ? 5.070 8.718 -19.651 1.00 95.00 87 CYS A C 1
ATOM 640 O O . CYS A 1 87 ? 5.523 9.856 -19.738 1.00 95.00 87 CYS A O 1
ATOM 642 N N . HIS A 1 88 ? 3.828 8.486 -19.223 1.00 95.56 88 HIS A N 1
ATOM 643 C CA . HIS A 1 88 ? 2.887 9.543 -18.836 1.00 95.56 88 HIS A CA 1
ATOM 644 C C . HIS A 1 88 ? 3.272 10.201 -17.507 1.00 95.56 88 HIS A C 1
ATOM 646 O O . HIS A 1 88 ? 3.140 11.412 -17.346 1.00 95.56 88 HIS A O 1
ATOM 652 N N . TYR A 1 89 ? 3.744 9.392 -16.556 1.00 95.69 89 TYR A N 1
ATOM 653 C CA . TYR A 1 89 ? 4.233 9.840 -15.255 1.00 95.69 89 TYR A CA 1
ATOM 654 C C . TYR A 1 89 ? 5.529 9.136 -14.905 1.00 95.69 89 TYR A C 1
ATOM 656 O O . TYR A 1 89 ? 5.793 8.018 -15.355 1.00 95.69 89 TYR A O 1
ATOM 664 N N . HIS A 1 90 ? 6.308 9.757 -14.030 1.00 94.75 90 HIS A N 1
ATOM 665 C CA . HIS A 1 90 ? 7.447 9.103 -13.400 1.00 94.75 90 HIS A CA 1
ATOM 666 C C . HIS A 1 90 ? 7.154 8.877 -11.924 1.00 94.75 90 HIS A C 1
ATOM 668 O O . HIS A 1 90 ? 6.526 9.706 -11.267 1.00 94.75 90 HIS A O 1
ATOM 674 N N . THR A 1 91 ? 7.628 7.761 -11.383 1.00 94.62 91 THR A N 1
ATOM 675 C CA . THR A 1 91 ? 7.536 7.488 -9.951 1.00 94.62 91 THR A CA 1
ATOM 676 C C . THR A 1 91 ? 8.912 7.226 -9.362 1.00 94.62 91 THR A C 1
ATOM 678 O O . THR A 1 91 ? 9.743 6.525 -9.943 1.00 94.62 91 THR A O 1
ATOM 681 N N . CYS A 1 92 ? 9.156 7.822 -8.198 1.00 92.88 92 CYS A N 1
ATOM 682 C CA . CYS A 1 92 ? 10.380 7.654 -7.432 1.00 92.88 92 CYS A CA 1
ATOM 683 C C . CYS A 1 92 ? 10.010 7.070 -6.075 1.00 92.88 92 CYS A C 1
ATOM 685 O O . CYS A 1 92 ? 9.206 7.657 -5.352 1.00 92.88 92 CYS A O 1
ATOM 687 N N . ILE A 1 93 ? 10.592 5.922 -5.731 1.00 94.25 93 ILE A N 1
ATOM 688 C CA . ILE A 1 93 ? 10.415 5.324 -4.410 1.00 94.25 93 ILE A CA 1
ATOM 689 C C . ILE A 1 93 ? 11.182 6.188 -3.402 1.00 94.25 93 ILE A C 1
ATOM 691 O O . ILE A 1 93 ? 12.399 6.325 -3.549 1.00 94.25 93 ILE A O 1
ATOM 695 N N . PRO A 1 94 ? 10.517 6.769 -2.383 1.00 93.31 94 PRO A N 1
ATOM 696 C CA . PRO A 1 94 ? 11.212 7.501 -1.336 1.00 93.31 94 PRO A CA 1
ATOM 697 C C . PRO A 1 94 ? 12.244 6.598 -0.657 1.00 93.31 94 PRO A C 1
ATOM 699 O O . PRO A 1 94 ? 11.910 5.551 -0.104 1.00 93.31 94 PRO A O 1
ATOM 702 N N . ALA A 1 95 ? 13.504 7.011 -0.719 1.00 92.06 95 ALA A N 1
ATOM 703 C CA . ALA A 1 95 ? 14.653 6.265 -0.229 1.00 92.06 95 ALA A CA 1
ATOM 704 C C . ALA A 1 95 ? 15.618 7.206 0.502 1.00 92.06 95 ALA A C 1
ATOM 706 O O . ALA A 1 95 ? 15.399 8.420 0.552 1.00 92.06 95 ALA A O 1
ATOM 707 N N . ASN A 1 96 ? 16.692 6.657 1.073 1.00 92.75 96 ASN A N 1
ATOM 708 C CA . ASN A 1 96 ? 17.734 7.471 1.695 1.00 92.75 96 ASN A CA 1
ATOM 709 C C . ASN A 1 96 ? 18.314 8.459 0.652 1.00 92.75 96 ASN A C 1
ATOM 711 O O . ASN A 1 96 ? 18.792 8.003 -0.385 1.00 92.75 96 ASN A O 1
ATOM 715 N N . PRO A 1 97 ? 18.322 9.785 0.895 1.00 88.69 97 PRO A N 1
ATOM 716 C CA . PRO A 1 97 ? 18.898 10.758 -0.037 1.00 88.69 97 PRO A CA 1
ATOM 717 C C . PRO A 1 97 ? 20.376 10.515 -0.379 1.00 88.69 97 PRO A C 1
ATOM 719 O O . PRO A 1 97 ? 20.816 10.898 -1.460 1.00 88.69 97 PRO A O 1
ATOM 722 N N . GLU A 1 98 ? 21.134 9.878 0.518 1.00 90.50 98 GLU A N 1
ATOM 723 C CA . GLU A 1 98 ? 22.543 9.518 0.300 1.00 90.50 98 GLU A CA 1
ATOM 724 C C . GLU A 1 98 ? 22.709 8.213 -0.496 1.00 90.50 98 GLU A C 1
ATOM 726 O O . GLU A 1 98 ? 23.762 7.965 -1.082 1.00 90.50 98 GLU A O 1
ATOM 731 N N . TYR A 1 99 ? 21.669 7.376 -0.528 1.00 87.06 99 TYR A N 1
ATOM 732 C CA . TYR A 1 99 ? 21.651 6.090 -1.220 1.00 87.06 99 TYR A CA 1
ATOM 733 C C . TYR A 1 99 ? 20.226 5.764 -1.681 1.00 87.06 99 TYR A C 1
ATOM 735 O O . TYR A 1 99 ? 19.473 5.050 -1.016 1.00 87.06 99 TYR A O 1
ATOM 743 N N . SER A 1 100 ? 19.839 6.347 -2.815 1.00 86.44 100 SER A N 1
ATOM 744 C CA . SER A 1 100 ? 18.467 6.292 -3.330 1.00 86.44 100 SER A CA 1
ATOM 745 C C . SER A 1 100 ? 18.250 5.240 -4.419 1.00 86.44 100 SER A C 1
ATOM 747 O O . SER A 1 100 ? 17.119 5.032 -4.853 1.00 86.44 100 SER A O 1
ATOM 749 N N . SER A 1 101 ? 19.318 4.578 -4.870 1.00 85.06 101 SER A N 1
ATOM 750 C CA . SER A 1 101 ? 19.228 3.536 -5.891 1.00 85.06 101 SER A CA 1
ATOM 751 C C . SER A 1 101 ? 18.834 2.211 -5.251 1.00 85.06 101 SER A C 1
ATOM 753 O O . SER A 1 101 ? 19.591 1.639 -4.465 1.00 85.06 101 SER A O 1
ATOM 755 N N . LEU A 1 102 ? 17.644 1.725 -5.586 1.00 91.00 102 LEU A N 1
ATOM 756 C CA . LEU A 1 102 ? 17.185 0.403 -5.182 1.00 91.00 102 LEU A CA 1
ATOM 757 C C . LEU A 1 102 ? 17.627 -0.630 -6.220 1.00 91.00 102 LEU A C 1
ATOM 759 O O . LEU A 1 102 ? 17.645 -0.360 -7.420 1.00 91.00 102 LEU A O 1
ATOM 763 N N . ASN A 1 103 ? 17.917 -1.845 -5.757 1.00 94.12 103 ASN A N 1
ATOM 764 C CA . ASN A 1 103 ? 18.022 -2.992 -6.652 1.00 94.12 103 ASN A CA 1
ATOM 765 C C . ASN A 1 103 ? 16.701 -3.174 -7.428 1.00 94.12 103 ASN A C 1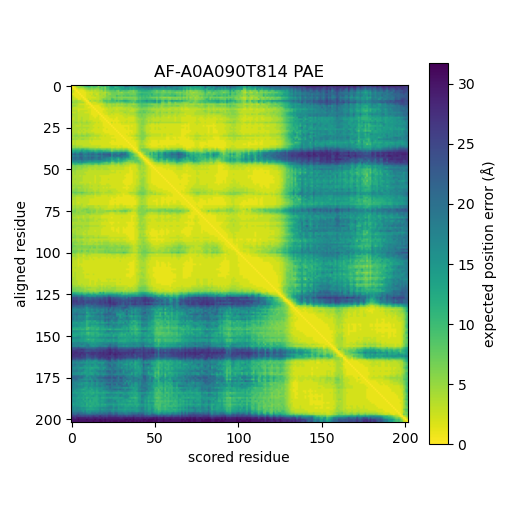
ATOM 767 O O . ASN A 1 103 ? 15.616 -2.943 -6.887 1.00 94.12 103 ASN A O 1
ATOM 771 N N . LEU A 1 104 ? 16.799 -3.626 -8.682 1.00 93.56 104 LEU A N 1
ATOM 772 C CA . LEU A 1 104 ? 15.656 -3.760 -9.588 1.00 93.56 104 LEU A CA 1
ATOM 773 C C . LEU A 1 104 ? 14.509 -4.579 -8.975 1.00 93.56 104 LEU A C 1
ATOM 775 O O . LEU A 1 104 ? 13.365 -4.131 -8.986 1.00 93.56 104 LEU A O 1
ATOM 779 N N . ALA A 1 105 ? 14.805 -5.742 -8.388 1.00 94.62 105 ALA A N 1
ATOM 780 C CA . ALA A 1 105 ? 13.781 -6.593 -7.787 1.00 94.62 105 ALA A CA 1
ATOM 781 C C . ALA A 1 105 ? 13.114 -5.921 -6.575 1.00 94.62 105 ALA A C 1
ATOM 783 O O . ALA A 1 105 ? 11.910 -6.071 -6.377 1.00 94.62 105 ALA A O 1
ATOM 784 N N . MET A 1 106 ? 13.862 -5.129 -5.798 1.00 95.81 106 MET A N 1
ATOM 785 C CA . MET A 1 106 ? 13.307 -4.360 -4.678 1.00 95.81 106 MET A CA 1
ATOM 786 C C . MET A 1 106 ? 12.356 -3.266 -5.172 1.00 95.81 106 MET A C 1
ATOM 788 O O . MET A 1 106 ? 11.264 -3.119 -4.630 1.00 95.81 106 MET A O 1
ATOM 792 N N . ALA A 1 107 ? 12.728 -2.544 -6.233 1.00 95.31 107 ALA A N 1
ATOM 793 C CA . ALA A 1 107 ? 11.861 -1.533 -6.832 1.00 95.31 107 ALA A CA 1
ATOM 794 C C . ALA A 1 107 ? 10.567 -2.151 -7.394 1.00 95.31 107 ALA A C 1
ATOM 796 O O . ALA A 1 107 ? 9.474 -1.643 -7.127 1.00 95.31 107 ALA A O 1
ATOM 797 N N . VAL A 1 108 ? 10.681 -3.279 -8.109 1.00 97.00 108 VAL A N 1
ATOM 798 C CA . VAL A 1 108 ? 9.532 -4.047 -8.620 1.00 97.00 108 VAL A CA 1
ATOM 799 C C . VAL A 1 108 ? 8.627 -4.492 -7.476 1.00 97.00 108 VAL A C 1
ATOM 801 O O . VAL A 1 108 ? 7.415 -4.284 -7.538 1.00 97.00 108 VAL A O 1
ATOM 804 N N . GLN A 1 109 ? 9.201 -5.045 -6.405 1.00 97.81 109 GLN A N 1
ATOM 805 C CA . GLN A 1 109 ? 8.452 -5.505 -5.240 1.00 97.81 109 GLN A CA 1
ATOM 806 C C . GLN A 1 109 ? 7.682 -4.367 -4.560 1.00 97.81 109 GLN A C 1
ATOM 808 O O . GLN A 1 109 ? 6.506 -4.541 -4.238 1.00 97.81 109 GLN A O 1
ATOM 813 N N . THR A 1 110 ? 8.319 -3.213 -4.341 1.00 97.75 110 THR A N 1
ATOM 814 C CA . THR A 1 110 ? 7.698 -2.066 -3.664 1.00 97.75 110 THR A CA 1
ATOM 815 C C . THR A 1 110 ? 6.537 -1.490 -4.467 1.00 97.75 110 THR A C 1
ATOM 817 O O . THR A 1 110 ? 5.466 -1.261 -3.907 1.00 97.75 110 THR A O 1
ATOM 820 N N . LEU A 1 111 ? 6.710 -1.281 -5.775 1.00 98.19 111 LEU A N 1
ATOM 821 C CA . LEU A 1 111 ? 5.640 -0.711 -6.596 1.00 98.19 111 LEU A CA 1
ATOM 822 C C . LEU A 1 111 ? 4.502 -1.712 -6.828 1.00 98.19 111 LEU A C 1
ATOM 824 O O . LEU A 1 111 ? 3.338 -1.334 -6.729 1.00 98.19 111 LEU A O 1
ATOM 828 N N . SER A 1 112 ? 4.812 -2.997 -7.028 1.00 98.12 112 SER A N 1
ATOM 829 C CA . SER A 1 112 ? 3.784 -4.047 -7.120 1.00 98.12 112 SER A CA 1
ATOM 830 C C . SER A 1 112 ? 2.977 -4.169 -5.824 1.00 98.12 112 SER A C 1
ATOM 832 O O . SER A 1 112 ? 1.767 -4.392 -5.858 1.00 98.12 112 SER A O 1
ATOM 834 N N . TYR A 1 113 ? 3.629 -3.985 -4.672 1.00 98.62 113 TYR A N 1
ATOM 835 C CA . TYR A 1 113 ? 2.959 -3.948 -3.375 1.00 98.62 113 TYR A CA 1
ATOM 836 C C . TYR A 1 113 ? 1.986 -2.764 -3.260 1.00 98.62 113 TYR A C 1
ATOM 838 O O . TYR A 1 113 ? 0.838 -2.977 -2.882 1.00 98.62 113 TYR A O 1
ATOM 846 N N . GLU A 1 114 ? 2.390 -1.544 -3.631 1.00 98.50 114 GLU A N 1
ATOM 847 C CA . GLU A 1 114 ? 1.489 -0.374 -3.608 1.00 98.50 114 GLU A CA 1
ATOM 848 C C . GLU A 1 114 ? 0.284 -0.560 -4.554 1.00 98.50 114 GLU A C 1
ATOM 850 O O . GLU A 1 114 ? -0.839 -0.200 -4.198 1.00 98.50 114 GLU A O 1
ATOM 855 N N . VAL A 1 115 ? 0.467 -1.208 -5.715 1.00 98.38 115 VAL A N 1
ATOM 856 C CA . VAL A 1 115 ? -0.649 -1.593 -6.605 1.00 98.38 115 VAL A CA 1
ATOM 857 C C . VAL A 1 115 ? -1.590 -2.594 -5.921 1.00 98.38 115 VAL A C 1
ATOM 859 O O . VAL A 1 115 ? -2.808 -2.405 -5.933 1.00 98.38 115 VAL A O 1
ATOM 862 N N . ARG A 1 116 ? -1.051 -3.643 -5.282 1.00 98.06 116 ARG A N 1
ATOM 863 C CA . ARG A 1 116 ? -1.840 -4.662 -4.561 1.00 98.06 116 ARG A CA 1
ATOM 864 C C . ARG A 1 116 ? -2.646 -4.049 -3.415 1.00 98.06 116 ARG A C 1
ATOM 866 O O . ARG A 1 116 ? -3.818 -4.386 -3.266 1.00 98.06 116 ARG A O 1
ATOM 873 N N . VAL A 1 117 ? -2.030 -3.174 -2.617 1.00 98.00 117 VAL A N 1
ATOM 874 C CA . VAL A 1 117 ? -2.692 -2.476 -1.504 1.00 98.00 117 VAL A CA 1
ATOM 875 C C . VAL A 1 117 ? -3.835 -1.616 -2.025 1.00 98.00 117 VAL A C 1
ATOM 877 O O . VAL A 1 117 ? -4.955 -1.754 -1.544 1.00 98.00 117 VAL A O 1
ATOM 880 N N . ALA A 1 118 ? -3.590 -0.803 -3.055 1.00 97.69 118 ALA A N 1
ATOM 881 C CA . ALA A 1 118 ? -4.628 0.035 -3.644 1.00 97.69 118 ALA A CA 1
ATOM 882 C C . ALA A 1 118 ? -5.796 -0.787 -4.219 1.00 97.69 118 ALA A C 1
ATOM 884 O O . ALA A 1 118 ? -6.954 -0.400 -4.074 1.00 97.69 118 ALA A O 1
ATOM 885 N N . HIS A 1 119 ? -5.513 -1.937 -4.838 1.00 96.12 119 HIS A N 1
ATOM 886 C CA . HIS A 1 119 ? -6.549 -2.851 -5.317 1.00 96.12 119 HIS A CA 1
ATOM 887 C C . HIS A 1 119 ? -7.398 -3.415 -4.166 1.00 96.12 119 HIS A C 1
ATOM 889 O O . HIS A 1 119 ? -8.623 -3.354 -4.229 1.00 96.12 119 HIS A O 1
ATOM 895 N N . LEU A 1 120 ? -6.765 -3.892 -3.087 1.00 95.81 120 LEU A N 1
ATOM 896 C CA . LEU A 1 120 ? -7.467 -4.417 -1.908 1.00 95.81 120 LEU A CA 1
ATOM 897 C C . LEU A 1 120 ? -8.296 -3.348 -1.185 1.00 95.81 120 LEU A C 1
ATOM 899 O O . LEU A 1 120 ? -9.396 -3.638 -0.724 1.00 95.81 120 LEU A O 1
ATOM 903 N N . GLU A 1 121 ? -7.799 -2.112 -1.094 1.00 94.12 121 GLU A N 1
ATOM 904 C CA . GLU A 1 121 ? -8.561 -0.993 -0.524 1.00 94.12 121 GLU A CA 1
ATOM 905 C C . GLU A 1 121 ? -9.842 -0.724 -1.324 1.00 94.12 121 GLU A C 1
ATOM 907 O O . GLU A 1 121 ? -10.899 -0.488 -0.736 1.00 94.12 121 GLU A O 1
ATOM 912 N N . ARG A 1 122 ? -9.771 -0.792 -2.660 1.00 90.69 122 ARG A N 1
ATOM 913 C CA . ARG A 1 122 ? -10.948 -0.631 -3.525 1.00 90.69 122 ARG A CA 1
ATOM 914 C C . ARG A 1 122 ? -11.918 -1.799 -3.403 1.00 90.69 122 ARG A C 1
ATOM 916 O O . ARG A 1 122 ? -13.120 -1.566 -3.311 1.00 90.69 122 ARG A O 1
ATOM 923 N N . GLU A 1 123 ? -11.411 -3.027 -3.368 1.00 89.88 123 GLU A N 1
ATOM 924 C CA . GLU A 1 123 ? -12.232 -4.223 -3.172 1.00 89.88 123 GLU A CA 1
ATOM 925 C C . GLU A 1 123 ? -12.979 -4.150 -1.829 1.00 89.88 123 GLU A C 1
ATOM 927 O O . GLU A 1 123 ? -14.197 -4.301 -1.781 1.00 89.88 123 GLU A O 1
ATOM 932 N N . ALA A 1 124 ? -12.290 -3.787 -0.742 1.00 88.31 124 ALA A 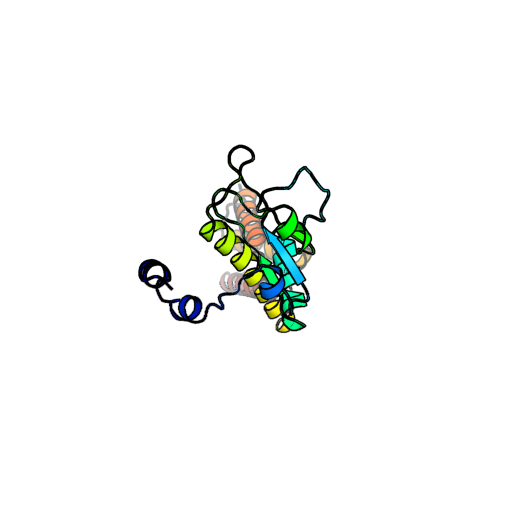N 1
ATOM 933 C CA . ALA A 1 124 ? -12.913 -3.608 0.568 1.00 88.31 124 ALA A CA 1
ATOM 934 C C . ALA A 1 124 ? -14.019 -2.537 0.550 1.00 88.31 124 ALA A C 1
ATOM 936 O O . ALA A 1 124 ? -15.071 -2.732 1.155 1.00 88.31 124 ALA A O 1
ATOM 937 N N . GLN A 1 125 ? -13.824 -1.429 -0.172 1.00 82.94 125 GLN A N 1
ATOM 938 C CA . GLN A 1 125 ? -14.843 -0.382 -0.321 1.00 82.94 125 GLN A CA 1
ATOM 939 C C . GLN A 1 125 ? -16.075 -0.839 -1.117 1.00 82.94 125 GLN A C 1
ATOM 941 O O . GLN A 1 125 ? -17.159 -0.314 -0.883 1.00 82.94 125 GLN A O 1
ATOM 946 N N . GLN A 1 126 ? -15.942 -1.808 -2.029 1.00 75.81 126 GLN A N 1
ATOM 947 C CA . GLN A 1 126 ? -17.076 -2.355 -2.785 1.00 75.81 126 GLN A CA 1
ATOM 948 C C . GLN A 1 126 ? -17.967 -3.280 -1.943 1.00 75.81 126 GLN A C 1
ATOM 950 O O . GLN A 1 126 ? -19.166 -3.357 -2.201 1.00 75.81 126 GLN A O 1
ATOM 955 N N . TYR A 1 127 ? -17.402 -3.960 -0.939 1.00 66.56 127 TYR A N 1
ATOM 956 C CA . TYR A 1 127 ? -18.113 -4.957 -0.123 1.00 66.56 127 TYR A CA 1
ATOM 957 C C . TYR A 1 127 ? -18.481 -4.492 1.292 1.00 66.56 127 TYR A C 1
ATOM 959 O O . TYR A 1 127 ? -19.148 -5.228 2.018 1.00 66.56 127 TYR A O 1
ATOM 967 N N . SER A 1 128 ? -18.075 -3.290 1.701 1.00 56.91 128 SER A N 1
ATOM 968 C CA . SER A 1 128 ? -18.358 -2.782 3.046 1.00 56.91 128 SER A CA 1
ATOM 969 C C . SER A 1 128 ? -19.562 -1.838 3.038 1.00 56.91 128 SER A C 1
ATOM 971 O O . SER A 1 128 ? -19.401 -0.640 2.819 1.00 56.91 128 SER A O 1
ATOM 973 N N . GLU A 1 129 ? -20.753 -2.330 3.389 1.00 59.88 129 GLU A N 1
ATOM 974 C CA . GLU A 1 129 ? -21.573 -1.515 4.291 1.00 59.88 129 GLU A CA 1
ATOM 975 C C . GLU A 1 129 ? -20.843 -1.559 5.639 1.00 59.88 129 GLU A C 1
ATOM 977 O O . GLU A 1 129 ? -20.673 -2.653 6.188 1.00 59.88 129 GLU A O 1
ATOM 982 N N . PRO A 1 130 ? -20.320 -0.439 6.169 1.00 58.59 130 PRO A N 1
ATOM 983 C CA . PRO A 1 130 ? -19.793 -0.470 7.518 1.00 58.59 130 PRO A CA 1
ATOM 984 C C . PRO A 1 130 ? -20.949 -0.896 8.419 1.00 58.59 130 PRO A C 1
ATOM 986 O O . PRO A 1 130 ? -21.965 -0.206 8.478 1.00 58.59 130 PRO A O 1
ATOM 989 N N . SER A 1 131 ? -20.815 -2.029 9.116 1.00 62.97 131 SER A N 1
ATOM 990 C CA . SER A 1 131 ? -21.669 -2.277 10.271 1.00 62.97 131 SER A CA 1
ATOM 991 C C . SER A 1 131 ? -21.464 -1.068 11.176 1.00 62.97 131 SER A C 1
ATOM 993 O O . SER A 1 131 ? -20.357 -0.889 11.693 1.00 62.97 131 SER A O 1
ATOM 995 N N . GLU A 1 132 ? -22.452 -0.179 11.269 1.00 72.94 132 GLU A N 1
ATOM 996 C CA . GLU A 1 132 ? -22.370 0.991 12.135 1.00 72.94 132 GLU A CA 1
ATOM 997 C C . GLU A 1 132 ? -22.266 0.472 13.566 1.00 72.94 132 GLU A C 1
ATOM 999 O O . GLU A 1 132 ? -23.255 0.134 14.214 1.00 72.94 132 GLU A O 1
ATOM 1004 N N . VAL A 1 133 ? -21.028 0.322 14.033 1.00 80.94 133 VAL A N 1
ATOM 1005 C CA . VAL A 1 133 ? -20.748 -0.035 15.411 1.00 80.94 133 VAL A CA 1
ATOM 1006 C C . VAL A 1 133 ? -21.181 1.160 16.243 1.00 80.94 133 VAL A C 1
ATOM 1008 O O . VAL A 1 133 ? -20.555 2.223 16.196 1.00 80.94 133 VAL A O 1
ATOM 1011 N N . ASP A 1 134 ? -22.287 1.000 16.965 1.00 90.75 134 ASP A N 1
ATOM 1012 C CA . ASP A 1 134 ? -22.800 2.041 17.839 1.00 90.75 134 ASP A CA 1
ATOM 1013 C C . ASP A 1 134 ? -21.903 2.157 19.073 1.00 90.75 134 ASP A C 1
ATOM 1015 O O . ASP A 1 134 ? -21.652 1.187 19.798 1.00 90.75 134 ASP A O 1
ATOM 1019 N N . TYR A 1 135 ? -21.409 3.365 19.315 1.00 92.56 135 TYR A N 1
ATOM 1020 C CA . TYR A 1 135 ? -20.544 3.663 20.445 1.00 92.56 135 TYR A CA 1
ATOM 1021 C C . TYR A 1 135 ? -21.295 4.521 21.459 1.00 92.56 135 TYR A C 1
ATOM 1023 O O . TYR A 1 135 ? -21.992 5.466 21.081 1.00 92.56 135 TYR A O 1
ATOM 1031 N N . PRO A 1 136 ? -21.104 4.262 22.762 1.00 92.06 136 PRO A N 1
ATOM 1032 C CA . PRO A 1 136 ? -21.766 5.022 23.803 1.00 92.06 136 PRO A CA 1
ATOM 1033 C C . PRO A 1 136 ? -21.332 6.486 23.728 1.00 92.06 136 PRO A C 1
ATOM 1035 O O . PRO A 1 136 ? -20.151 6.821 23.568 1.00 92.06 136 PRO A O 1
ATOM 1038 N N . ARG A 1 137 ? -22.283 7.393 23.925 1.00 92.88 137 ARG A N 1
ATOM 1039 C CA . ARG A 1 137 ? -21.983 8.814 24.099 1.00 92.88 137 ARG A CA 1
ATOM 1040 C C . ARG A 1 137 ? -21.178 8.994 25.380 1.00 92.88 137 ARG A C 1
ATOM 1042 O O . ARG A 1 137 ? -21.302 8.228 26.334 1.00 92.88 137 ARG A O 1
ATOM 1049 N N . HIS A 1 138 ? -20.428 10.090 25.466 1.00 91.44 138 HIS A N 1
ATOM 1050 C CA . HIS A 1 138 ? -19.626 10.390 26.657 1.00 91.44 138 HIS A CA 1
ATOM 1051 C C . HIS A 1 138 ? -20.451 10.348 27.959 1.00 91.44 138 HIS A C 1
ATOM 1053 O O . HIS A 1 138 ? -20.004 9.812 28.967 1.00 91.44 138 HIS A O 1
ATOM 1059 N N . LYS A 1 139 ? -21.706 10.817 27.912 1.00 93.56 139 LYS A N 1
ATOM 1060 C CA . LYS A 1 139 ? -22.641 10.739 29.043 1.00 93.56 139 LYS A CA 1
ATOM 1061 C C . LYS A 1 139 ? -22.929 9.300 29.493 1.00 93.56 139 LYS A C 1
ATOM 1063 O O . LYS A 1 139 ? -23.047 9.059 30.688 1.00 93.56 139 LYS A O 1
ATOM 1068 N N . GLU A 1 140 ? -23.063 8.355 28.569 1.00 92.44 140 GLU A N 1
ATOM 1069 C CA . GLU A 1 140 ? -23.357 6.949 28.880 1.00 92.44 140 GLU A CA 1
ATOM 1070 C C . GLU A 1 140 ? -22.143 6.253 29.499 1.00 92.44 140 GLU A C 1
ATOM 1072 O O . GLU A 1 140 ? -22.292 5.514 30.472 1.00 92.44 140 GLU A O 1
ATOM 1077 N N . LEU A 1 141 ? -20.940 6.572 29.009 1.00 94.50 141 LEU A N 1
ATOM 1078 C CA . LEU A 1 141 ? -19.682 6.148 29.630 1.00 94.50 141 LEU A CA 1
ATOM 1079 C C . LEU A 1 141 ? -19.533 6.701 31.053 1.00 94.50 141 LEU A C 1
ATOM 1081 O O . LEU A 1 141 ? -19.178 5.956 31.961 1.00 94.50 141 LEU A O 1
ATOM 1085 N N . GLU A 1 142 ? -19.854 7.977 31.281 1.00 95.44 142 GLU A N 1
ATOM 1086 C CA . GLU A 1 142 ? -19.809 8.564 32.627 1.00 95.44 142 GLU A CA 1
ATOM 1087 C C . GLU A 1 142 ? -20.818 7.920 33.584 1.00 95.44 142 GLU A C 1
ATOM 1089 O O . GLU A 1 142 ? -20.474 7.630 34.730 1.00 95.44 142 GLU A O 1
ATOM 1094 N N . LEU A 1 143 ? -22.035 7.621 33.117 1.00 96.06 143 LEU A N 1
ATOM 1095 C CA . LEU A 1 143 ? -23.024 6.882 33.909 1.00 96.06 143 LEU A CA 1
ATOM 1096 C C . LEU A 1 143 ? -22.538 5.470 34.254 1.00 96.06 143 LEU A C 1
ATOM 1098 O O . LEU A 1 143 ? -22.754 5.001 35.372 1.00 96.06 143 LEU A O 1
ATOM 1102 N N . PHE A 1 144 ? -21.862 4.798 33.321 1.00 97.12 144 PHE A N 1
ATOM 1103 C CA . PHE A 1 144 ? -21.204 3.525 33.596 1.00 97.12 144 PHE A CA 1
ATOM 1104 C C . PHE A 1 144 ? -20.109 3.669 34.662 1.00 97.12 144 PHE A C 1
ATOM 1106 O O . PHE A 1 144 ? -20.092 2.886 35.609 1.00 97.12 144 PHE A O 1
ATOM 1113 N N . TYR A 1 145 ? -19.240 4.681 34.575 1.00 95.94 145 TYR A N 1
ATOM 1114 C CA . TYR A 1 145 ? -18.183 4.889 35.569 1.00 95.94 145 TYR A CA 1
ATOM 1115 C C . TYR A 1 145 ? -18.721 5.207 36.963 1.00 95.94 145 TYR A C 1
ATOM 1117 O O . TYR A 1 145 ? -18.189 4.690 37.941 1.00 95.94 145 TYR A O 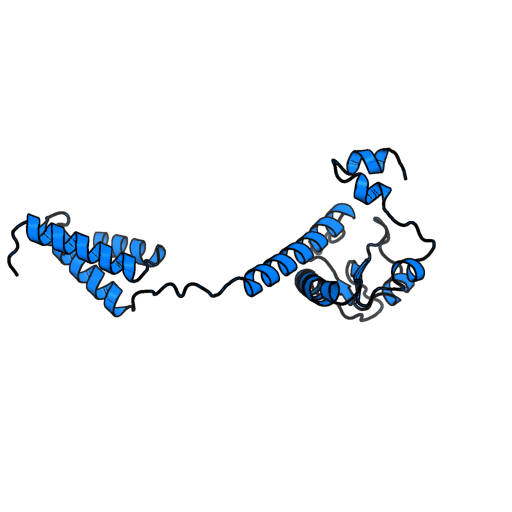1
ATOM 1125 N N . GLN A 1 146 ? -19.786 6.003 37.062 1.00 95.31 146 GLN A N 1
ATOM 1126 C CA . GLN A 1 146 ? -20.461 6.275 38.334 1.00 95.31 146 GLN A CA 1
ATOM 1127 C C . GLN A 1 146 ? -21.068 5.001 38.933 1.00 95.31 146 GLN A C 1
ATOM 1129 O O . GLN A 1 146 ? -20.938 4.750 40.131 1.00 95.31 146 GLN A O 1
ATOM 1134 N N . HIS A 1 147 ? -21.705 4.170 38.101 1.00 96.25 147 HIS A N 1
ATOM 1135 C CA . HIS A 1 147 ? -22.260 2.886 38.533 1.00 96.25 147 HIS A CA 1
ATOM 1136 C C . HIS A 1 147 ? -21.157 1.934 39.005 1.00 96.25 147 HIS A C 1
ATOM 1138 O O . HIS A 1 147 ? -21.277 1.332 40.067 1.00 96.25 147 HIS A O 1
ATOM 1144 N N . LEU A 1 148 ? -20.055 1.853 38.259 1.00 95.38 148 LEU A N 1
ATOM 1145 C CA . LEU A 1 148 ? -18.892 1.036 38.595 1.00 95.38 148 LEU A CA 1
ATOM 1146 C C . LEU A 1 148 ? -18.263 1.462 39.926 1.00 95.38 148 LEU A C 1
ATOM 1148 O O . LEU A 1 148 ? -17.996 0.614 40.773 1.00 95.38 148 LEU A O 1
ATOM 1152 N N . GLU A 1 149 ? -18.054 2.765 40.118 1.00 93.19 149 GLU A N 1
ATOM 1153 C CA . GLU A 1 149 ? -17.490 3.324 41.348 1.00 93.19 149 GLU A CA 1
ATOM 1154 C C . GLU A 1 149 ? -18.355 2.987 42.563 1.00 93.19 149 GLU A C 1
ATOM 1156 O O . GLU A 1 149 ? -17.835 2.517 43.576 1.00 93.19 149 GLU A O 1
ATOM 1161 N N . LYS A 1 150 ? -19.678 3.150 42.437 1.00 92.19 150 LYS A N 1
ATOM 1162 C CA . LYS A 1 150 ? -20.634 2.789 43.487 1.00 92.19 150 LYS A CA 1
ATOM 1163 C C . LYS A 1 150 ? -20.505 1.315 43.876 1.00 92.19 150 LYS A C 1
ATOM 1165 O O . LYS A 1 150 ? -20.289 1.017 45.046 1.00 92.19 150 LYS A O 1
ATOM 1170 N N . VAL A 1 151 ? -20.578 0.402 42.905 1.00 93.69 151 VAL A N 1
ATOM 1171 C CA . VAL A 1 151 ? -20.508 -1.043 43.179 1.00 93.69 151 VAL A CA 1
ATOM 1172 C C . VAL A 1 151 ? -19.181 -1.423 43.823 1.00 93.69 151 VAL A C 1
ATOM 1174 O O . VAL A 1 151 ? -19.167 -2.165 44.798 1.00 93.69 151 VAL A O 1
ATOM 1177 N N . ILE A 1 152 ? -18.069 -0.882 43.327 1.00 92.06 152 ILE A N 1
ATOM 1178 C CA . ILE A 1 152 ? -16.738 -1.144 43.879 1.00 92.06 152 ILE A CA 1
ATOM 1179 C C . ILE A 1 152 ? -16.615 -0.675 45.343 1.00 92.06 152 ILE A C 1
ATOM 1181 O O . ILE A 1 152 ? -15.940 -1.333 46.145 1.00 92.06 152 ILE A O 1
ATOM 1185 N N . MET A 1 153 ? -17.247 0.451 45.694 1.00 88.62 153 MET A N 1
ATOM 1186 C CA . MET A 1 153 ? -17.319 0.929 47.078 1.00 88.62 153 MET A CA 1
ATOM 1187 C C . MET A 1 153 ? -18.207 0.030 47.943 1.00 88.62 153 MET A C 1
ATOM 1189 O O . MET A 1 153 ? -17.799 -0.329 49.049 1.00 88.62 153 MET A O 1
ATOM 1193 N N . ASP A 1 154 ? -19.377 -0.369 47.442 1.00 90.06 154 ASP A N 1
ATOM 1194 C CA . ASP A 1 154 ? -20.327 -1.218 48.172 1.00 90.06 154 ASP A CA 1
ATOM 1195 C C . ASP A 1 154 ? -19.752 -2.622 48.438 1.00 90.06 154 ASP A C 1
ATOM 1197 O O . ASP A 1 154 ? -19.964 -3.191 49.508 1.00 90.06 154 ASP A O 1
ATOM 1201 N N . THR A 1 155 ? -18.947 -3.162 47.515 1.00 91.25 155 THR A N 1
ATOM 1202 C CA . THR A 1 155 ? -18.216 -4.429 47.703 1.00 91.25 155 THR A CA 1
ATOM 1203 C C . THR A 1 155 ? -16.930 -4.281 48.525 1.00 91.25 155 THR A C 1
ATOM 1205 O O . THR A 1 155 ? -16.195 -5.254 48.672 1.00 91.25 155 THR A O 1
ATOM 1208 N N . GLN A 1 156 ? -16.611 -3.077 49.015 1.00 88.19 156 GLN A N 1
ATOM 1209 C CA . GLN A 1 156 ? -15.401 -2.765 49.790 1.00 88.19 156 GLN A CA 1
ATOM 1210 C C . GLN A 1 156 ? -14.070 -3.098 49.078 1.00 88.19 156 GLN A C 1
ATOM 1212 O O . GLN A 1 156 ? -13.048 -3.294 49.734 1.00 88.19 156 GLN A O 1
ATOM 1217 N N . PHE A 1 157 ? -14.044 -3.134 47.736 1.00 87.44 157 PHE A N 1
ATOM 1218 C CA . PHE A 1 157 ? -12.812 -3.403 46.970 1.00 87.44 157 PHE A CA 1
ATOM 1219 C C . PHE A 1 157 ? -11.837 -2.214 47.014 1.00 87.44 157 PHE A C 1
ATOM 1221 O O . PHE A 1 157 ? -10.619 -2.384 46.962 1.00 87.44 157 PHE A O 1
ATOM 1228 N N . ILE A 1 158 ? -12.371 -0.999 47.145 1.00 83.88 158 ILE A N 1
ATOM 1229 C CA . ILE A 1 158 ? -11.616 0.237 47.361 1.00 83.88 158 ILE A CA 1
ATOM 1230 C C . ILE A 1 158 ? -11.919 0.764 48.771 1.00 83.88 158 ILE A C 1
ATOM 1232 O O . ILE A 1 158 ? -13.080 0.807 49.179 1.00 83.88 158 ILE A O 1
ATOM 1236 N N . SER A 1 159 ? -10.894 1.235 49.498 1.00 72.62 159 SER A N 1
ATOM 1237 C CA . SER A 1 159 ? -11.100 1.963 50.759 1.00 72.62 159 SER A CA 1
ATOM 1238 C C . SER A 1 159 ? -11.530 3.411 50.506 1.00 72.62 159 SER A C 1
ATOM 1240 O O . SER A 1 159 ? -11.083 4.058 49.553 1.00 72.62 159 SER A O 1
ATOM 1242 N N . LYS A 1 160 ? -12.354 3.957 51.408 1.00 69.00 160 LYS A N 1
ATOM 1243 C CA . LYS A 1 160 ? -12.843 5.347 51.338 1.00 69.00 160 LYS A CA 1
ATOM 1244 C C . LYS A 1 160 ? -11.722 6.393 51.327 1.00 69.00 160 LYS A C 1
ATOM 1246 O O . LYS A 1 160 ? -11.952 7.519 50.903 1.00 69.00 160 LYS A O 1
ATOM 1251 N N . ASP A 1 161 ? -10.514 6.015 51.738 1.00 69.75 161 ASP A N 1
ATOM 1252 C CA . ASP A 1 161 ? -9.388 6.934 51.889 1.00 69.75 161 ASP A CA 1
ATOM 1253 C C . ASP A 1 161 ? -8.673 7.237 50.561 1.00 69.75 161 ASP A C 1
ATOM 1255 O O . ASP A 1 161 ? -7.989 8.256 50.461 1.00 69.75 161 ASP A O 1
ATOM 1259 N N . LYS A 1 162 ? -8.790 6.370 49.534 1.00 68.25 162 LYS A N 1
ATOM 1260 C CA . LYS A 1 162 ? -8.105 6.551 48.230 1.00 68.25 162 LYS A CA 1
ATOM 1261 C C . LYS A 1 162 ? -8.898 6.057 46.996 1.00 68.25 162 LYS A C 1
ATOM 1263 O O . LYS A 1 162 ? -8.340 5.309 46.185 1.00 68.25 162 LYS A O 1
ATOM 1268 N N . PRO A 1 163 ? -10.148 6.498 46.765 1.00 65.69 163 PRO A N 1
ATOM 1269 C CA . PRO A 1 163 ? -10.952 6.002 45.645 1.00 65.69 163 PRO A CA 1
ATOM 1270 C C . PRO A 1 163 ? -10.433 6.388 44.253 1.00 65.69 163 PRO A C 1
ATOM 1272 O O . PRO A 1 163 ? -10.496 5.593 43.310 1.00 65.69 163 PRO A O 1
ATOM 1275 N N . GLY A 1 164 ? -9.821 7.569 44.126 1.00 75.31 164 GLY A N 1
ATOM 1276 C CA . GLY A 1 164 ? -9.468 8.135 42.822 1.00 75.31 164 GLY A CA 1
ATOM 1277 C C . GLY A 1 164 ? -8.427 7.343 42.019 1.00 75.31 164 GLY A C 1
ATOM 1278 O O . GLY A 1 164 ? -8.496 7.316 40.794 1.00 75.31 164 GLY A O 1
ATOM 1279 N N . LEU A 1 165 ? -7.467 6.661 42.659 1.00 84.31 165 LEU A N 1
ATOM 1280 C CA . LEU A 1 165 ? -6.367 6.018 41.921 1.00 84.31 165 LEU A CA 1
ATOM 1281 C C . LEU A 1 165 ? -6.836 4.798 41.117 1.00 84.31 165 LEU A C 1
ATOM 1283 O O . LEU A 1 165 ? -6.397 4.594 39.984 1.00 84.31 165 LEU A O 1
ATOM 1287 N N . VAL A 1 166 ? -7.717 3.984 41.698 1.00 89.00 166 VAL A N 1
ATOM 1288 C CA . VAL A 1 166 ? -8.251 2.792 41.031 1.00 89.00 166 VAL A CA 1
ATOM 1289 C C . VAL A 1 166 ? -9.258 3.202 39.958 1.00 89.00 166 VAL A C 1
ATOM 1291 O O . VAL A 1 166 ? -9.148 2.726 38.828 1.00 89.00 166 VAL A O 1
ATOM 1294 N N . MET A 1 167 ? -10.148 4.161 40.244 1.00 91.50 167 MET A N 1
ATOM 1295 C CA . MET A 1 167 ? -11.090 4.676 39.244 1.00 91.50 167 MET A CA 1
ATOM 1296 C C . MET A 1 167 ? -10.389 5.331 38.052 1.00 91.50 167 MET A C 1
ATOM 1298 O O . MET A 1 167 ? -10.784 5.091 36.914 1.00 91.50 167 MET A O 1
ATOM 1302 N N . ASN A 1 168 ? -9.291 6.059 38.266 1.00 93.06 168 ASN A N 1
ATOM 1303 C CA . ASN A 1 168 ? -8.489 6.607 37.168 1.00 93.06 168 ASN A CA 1
ATOM 1304 C C . ASN A 1 168 ? -7.884 5.507 36.280 1.00 93.06 168 ASN A C 1
ATOM 1306 O O . ASN A 1 168 ? -7.857 5.645 35.055 1.00 93.06 168 ASN A O 1
ATOM 1310 N N . LYS A 1 169 ? -7.427 4.390 36.868 1.00 93.00 169 LYS A N 1
ATOM 1311 C CA . LYS A 1 169 ? -6.921 3.235 36.105 1.00 93.00 169 LYS A CA 1
ATOM 1312 C C . LYS A 1 169 ? -8.032 2.546 35.311 1.00 93.00 169 LYS A C 1
ATOM 1314 O O . LYS A 1 169 ? -7.810 2.218 34.148 1.00 93.00 169 LYS A O 1
ATOM 1319 N N . LEU A 1 170 ? -9.212 2.367 35.907 1.00 93.56 170 LEU A N 1
ATOM 1320 C CA . LEU A 1 170 ? -10.372 1.755 35.249 1.00 93.56 170 LEU A CA 1
ATOM 1321 C C . LEU A 1 170 ? -10.899 2.634 34.110 1.00 93.56 170 LEU A C 1
ATOM 1323 O O . LEU A 1 170 ? -11.066 2.143 32.998 1.00 93.56 170 LEU A O 1
ATOM 1327 N N . ARG A 1 171 ? -11.049 3.943 34.337 1.00 94.50 171 ARG A N 1
ATOM 1328 C CA . ARG A 1 171 ? -11.407 4.917 33.293 1.00 94.50 171 ARG A CA 1
ATOM 1329 C C . ARG A 1 171 ? -10.412 4.879 32.138 1.00 94.50 171 ARG A C 1
ATOM 1331 O O . ARG A 1 171 ? -10.807 4.745 30.987 1.00 94.50 171 ARG A O 1
ATOM 1338 N N . ARG A 1 172 ? -9.106 4.901 32.429 1.00 95.25 172 ARG A N 1
ATOM 1339 C CA . ARG A 1 172 ? -8.068 4.769 31.394 1.00 95.25 172 ARG A CA 1
ATOM 1340 C C . ARG A 1 172 ? -8.175 3.443 30.632 1.00 95.25 172 ARG A C 1
ATOM 1342 O O . ARG A 1 172 ? -7.943 3.433 29.427 1.00 95.25 172 ARG A O 1
ATOM 1349 N N . MET A 1 173 ? -8.496 2.343 31.314 1.00 94.81 173 MET A N 1
ATOM 1350 C CA . MET A 1 173 ? -8.659 1.023 30.701 1.00 94.81 173 MET A CA 1
ATOM 1351 C C . MET A 1 173 ? -9.852 0.979 29.741 1.00 94.81 173 MET A C 1
ATOM 1353 O O . MET A 1 173 ? -9.666 0.568 28.603 1.00 94.81 173 MET A O 1
ATOM 1357 N N . PHE A 1 174 ? -11.033 1.429 30.160 1.00 94.38 174 PHE A N 1
ATOM 1358 C CA . PHE A 1 174 ? -12.226 1.390 29.310 1.00 94.38 174 PHE A CA 1
ATOM 1359 C C . PHE A 1 174 ? -12.183 2.435 28.186 1.00 94.38 174 PHE A C 1
ATOM 1361 O O . PHE A 1 174 ? -12.625 2.161 27.075 1.00 94.38 174 PHE A O 1
ATOM 1368 N N . SER A 1 175 ? -11.558 3.595 28.405 1.00 90.00 175 SER A N 1
ATOM 1369 C CA . SER A 1 175 ? -11.368 4.578 27.331 1.00 90.00 175 SER A CA 1
ATOM 1370 C C . SER A 1 175 ? -10.447 4.073 26.215 1.00 90.00 175 SER A C 1
ATOM 1372 O O . SER A 1 175 ? -10.693 4.381 25.054 1.00 90.00 175 SER A O 1
ATOM 1374 N N . ARG A 1 176 ? -9.400 3.289 26.528 1.00 93.31 176 ARG A N 1
ATOM 1375 C CA . ARG A 1 176 ? -8.504 2.733 25.491 1.00 93.31 176 ARG A CA 1
ATOM 1376 C C . ARG A 1 176 ? -9.085 1.518 24.769 1.00 93.31 176 ARG A C 1
ATOM 1378 O O . ARG A 1 176 ? -8.665 1.255 23.651 1.00 93.31 176 ARG A O 1
ATOM 1385 N N . THR A 1 177 ? -9.980 0.758 25.408 1.00 93.19 177 THR A N 1
ATOM 1386 C CA . THR A 1 177 ? -10.631 -0.397 24.768 1.00 93.19 177 THR A CA 1
ATOM 1387 C C . THR A 1 177 ? -11.762 0.032 23.843 1.00 93.19 177 THR A C 1
ATOM 1389 O O . THR A 1 177 ? -12.112 -0.738 22.962 1.00 93.19 177 THR A O 1
ATOM 1392 N N . ARG A 1 178 ? -12.294 1.254 24.019 1.00 93.00 178 ARG A N 1
ATOM 1393 C CA . ARG A 1 178 ? -13.367 1.850 23.207 1.00 93.00 178 ARG A CA 1
ATOM 1394 C C . ARG A 1 178 ? -14.571 0.897 23.057 1.00 93.00 178 ARG A C 1
ATOM 1396 O O . ARG A 1 178 ? -14.878 0.501 21.938 1.00 93.00 178 ARG A O 1
ATOM 1403 N N . PRO A 1 179 ? -15.223 0.520 24.176 1.00 94.31 179 PRO A N 1
ATOM 1404 C CA . PRO A 1 179 ? -16.310 -0.448 24.154 1.00 94.31 179 PRO A CA 1
ATOM 1405 C C . PRO A 1 179 ? -17.524 0.078 23.385 1.00 94.31 179 PRO A C 1
ATOM 1407 O O . PRO A 1 179 ? -17.817 1.278 23.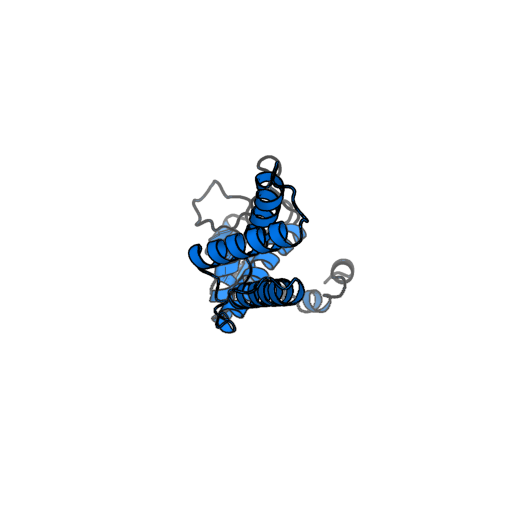417 1.00 94.31 179 PRO A O 1
ATOM 1410 N N . GLU A 1 180 ? -18.239 -0.831 22.738 1.00 95.44 180 GLU A N 1
ATOM 1411 C CA . GLU A 1 180 ? -19.498 -0.578 22.041 1.00 95.44 180 GLU A CA 1
ATOM 1412 C C . GLU A 1 180 ? -20.634 -0.264 23.027 1.00 95.44 180 GLU A C 1
ATOM 1414 O O . GLU A 1 180 ? -20.565 -0.559 24.228 1.00 95.44 180 GLU A O 1
ATOM 1419 N N . ALA A 1 181 ? -21.726 0.323 22.533 1.00 94.69 181 ALA A N 1
ATOM 1420 C CA . ALA A 1 181 ? -22.889 0.629 23.365 1.00 94.69 181 ALA A CA 1
ATOM 1421 C C . ALA A 1 181 ? -23.501 -0.654 23.966 1.00 94.69 181 ALA A C 1
ATOM 1423 O O . ALA A 1 181 ? -23.892 -0.687 25.137 1.00 94.69 181 ALA A O 1
ATOM 1424 N N . SER A 1 182 ? -23.519 -1.738 23.185 1.00 94.88 182 SER A N 1
ATOM 1425 C CA . SER A 1 182 ? -23.938 -3.087 23.589 1.00 94.88 182 SER A CA 1
ATOM 1426 C C . SER A 1 182 ? -23.087 -3.640 24.746 1.00 94.88 182 SER A C 1
ATOM 1428 O O . SER A 1 182 ? -23.615 -4.178 25.727 1.00 94.88 182 SER A O 1
ATOM 1430 N N . GLU A 1 183 ? -21.771 -3.446 24.683 1.00 96.25 183 GLU A N 1
ATOM 1431 C CA . GLU A 1 183 ? -20.814 -3.878 25.697 1.00 96.25 183 GLU A CA 1
ATOM 1432 C C . GLU A 1 183 ? -20.963 -3.066 26.985 1.00 96.25 183 GLU A C 1
ATOM 1434 O O . GLU A 1 183 ? -21.014 -3.646 28.071 1.00 96.25 183 GLU A O 1
ATOM 1439 N N . ILE A 1 184 ? -21.131 -1.740 26.896 1.00 96.50 184 ILE A N 1
ATOM 1440 C CA . ILE A 1 184 ? -21.433 -0.905 28.070 1.00 96.50 184 ILE A CA 1
ATOM 1441 C C . ILE A 1 184 ? -22.742 -1.333 28.734 1.00 96.50 184 ILE A C 1
ATOM 1443 O O . ILE A 1 184 ? -22.798 -1.442 29.962 1.00 96.50 184 ILE A O 1
ATOM 1447 N N . ASN A 1 185 ? -23.786 -1.622 27.957 1.00 95.50 185 ASN A N 1
ATOM 1448 C CA . ASN A 1 185 ? -25.050 -2.123 28.499 1.00 95.50 185 ASN A CA 1
ATOM 1449 C C . ASN A 1 185 ? -24.869 -3.471 29.209 1.00 95.50 185 ASN A C 1
ATOM 1451 O O . ASN A 1 185 ? -25.404 -3.668 30.303 1.00 95.50 185 ASN A O 1
ATOM 1455 N N . THR A 1 186 ? -24.056 -4.363 28.642 1.00 97.31 186 THR A N 1
ATOM 1456 C CA . THR A 1 186 ? -23.704 -5.654 29.248 1.00 97.31 186 THR A CA 1
ATOM 1457 C C . THR A 1 186 ? -22.949 -5.464 30.565 1.00 97.31 186 THR A C 1
ATOM 1459 O O . THR A 1 186 ? -23.325 -6.044 31.585 1.00 97.31 186 THR A O 1
ATOM 1462 N N . LEU A 1 187 ? -21.936 -4.593 30.586 1.00 97.19 187 LEU A N 1
ATOM 1463 C CA . LEU A 1 187 ? -21.159 -4.271 31.784 1.00 97.19 187 LEU A CA 1
ATOM 1464 C C . LEU A 1 187 ? -22.036 -3.656 32.882 1.00 97.19 187 LEU A C 1
ATOM 1466 O O . LEU A 1 187 ? -21.940 -4.057 34.041 1.00 97.19 187 LEU A O 1
ATOM 1470 N N . ARG A 1 188 ? -22.948 -2.740 32.538 1.00 96.69 188 ARG A N 1
ATOM 1471 C CA . ARG A 1 188 ? -23.931 -2.202 33.494 1.00 96.69 188 ARG A CA 1
ATOM 1472 C C . ARG A 1 188 ? -24.882 -3.280 34.011 1.00 96.69 188 ARG A C 1
ATOM 1474 O O . ARG A 1 188 ? -25.203 -3.283 35.197 1.00 96.69 188 ARG A O 1
ATOM 1481 N N . GLY A 1 189 ? -25.288 -4.221 33.158 1.00 97.38 189 GLY A N 1
ATOM 1482 C CA . GLY A 1 189 ? -26.065 -5.397 33.555 1.00 97.38 189 GLY A CA 1
ATOM 1483 C C . GLY A 1 189 ? -25.343 -6.258 34.597 1.00 97.38 189 GLY A C 1
ATOM 1484 O O . GLY A 1 189 ? -25.947 -6.636 35.603 1.00 97.38 189 GLY A O 1
ATOM 1485 N N . ILE A 1 190 ? -24.039 -6.494 34.411 1.00 97.81 190 ILE A N 1
ATOM 1486 C CA . ILE A 1 190 ? -23.183 -7.192 35.384 1.00 97.81 190 ILE A CA 1
ATOM 1487 C C . ILE A 1 190 ? -23.167 -6.436 36.718 1.00 97.81 190 ILE A C 1
ATOM 1489 O O . ILE A 1 190 ? -23.424 -7.038 37.760 1.00 97.81 190 ILE A O 1
ATOM 1493 N N . LEU A 1 191 ? -22.945 -5.118 36.699 1.00 97.06 191 LEU A N 1
ATOM 1494 C CA . LEU A 1 191 ? -22.945 -4.288 37.909 1.00 97.06 191 LEU A CA 1
ATOM 1495 C C . LEU A 1 191 ? -24.285 -4.351 38.655 1.00 97.06 191 LEU A C 1
ATOM 1497 O O . LEU A 1 191 ? -24.303 -4.559 39.865 1.00 97.06 191 LEU A O 1
ATOM 1501 N N . THR A 1 192 ? -25.412 -4.274 37.942 1.00 96.81 192 THR A N 1
ATOM 1502 C CA . THR A 1 192 ? -26.744 -4.452 38.541 1.00 96.81 192 THR A CA 1
ATOM 1503 C C . THR A 1 192 ? -26.929 -5.843 39.154 1.00 96.81 192 THR A C 1
ATOM 1505 O O . THR A 1 192 ? -27.592 -5.978 40.183 1.00 96.81 192 THR A O 1
ATOM 1508 N N . SER A 1 193 ? -26.369 -6.892 38.548 1.00 97.06 193 SER A N 1
ATOM 1509 C CA . SER A 1 193 ? -26.405 -8.239 39.128 1.00 97.06 193 SER A CA 1
ATOM 1510 C C . SER A 1 193 ? -25.608 -8.317 40.432 1.00 97.06 193 SER A C 1
ATOM 1512 O O . SER A 1 193 ? -26.071 -8.939 41.389 1.00 97.06 193 SER A O 1
ATOM 1514 N N . VAL A 1 194 ? -24.443 -7.663 40.493 1.00 96.25 194 VAL A N 1
ATOM 1515 C CA . VAL A 1 194 ? -23.628 -7.582 41.715 1.00 96.25 194 VAL A CA 1
ATOM 1516 C C . VAL A 1 194 ? -24.381 -6.835 42.815 1.00 96.25 194 VAL A C 1
ATOM 1518 O O . VAL A 1 194 ? -24.495 -7.370 43.913 1.00 96.25 194 VAL A O 1
ATOM 1521 N N . GLU A 1 195 ? -24.974 -5.670 42.518 1.00 94.56 195 GLU A N 1
ATOM 1522 C CA . GLU A 1 195 ? -25.776 -4.891 43.484 1.00 94.56 195 GLU A CA 1
ATOM 1523 C C . GLU A 1 195 ? -26.902 -5.722 44.118 1.00 94.56 195 GLU A C 1
ATOM 1525 O O . GLU A 1 195 ? -27.130 -5.656 45.328 1.00 94.56 195 GLU A O 1
ATOM 1530 N N . LYS A 1 196 ? -27.586 -6.548 43.315 1.00 92.44 196 LYS A N 1
ATOM 1531 C CA . LYS A 1 196 ? -28.631 -7.456 43.812 1.00 92.44 196 LYS A CA 1
ATOM 1532 C C . LYS A 1 196 ? -28.073 -8.511 44.766 1.00 92.44 196 LYS A C 1
ATOM 1534 O O . LYS A 1 196 ? -28.710 -8.800 45.776 1.00 92.44 196 LYS A O 1
ATOM 1539 N N . ALA A 1 197 ? -26.910 -9.083 44.454 1.00 92.88 197 ALA A N 1
ATOM 1540 C CA . ALA A 1 197 ? -26.291 -10.131 45.263 1.00 92.88 197 ALA A CA 1
ATOM 1541 C C . ALA A 1 197 ? -25.813 -9.617 46.631 1.00 92.88 197 ALA A C 1
ATOM 1543 O O . ALA A 1 197 ? -25.933 -10.328 47.624 1.00 92.88 197 ALA A O 1
ATOM 1544 N N . ILE A 1 198 ? -25.326 -8.373 46.699 1.00 90.25 198 ILE A N 1
ATOM 1545 C CA . ILE A 1 198 ? -24.867 -7.749 47.953 1.00 90.25 198 ILE A CA 1
ATOM 1546 C C . ILE A 1 198 ? -26.007 -7.180 48.818 1.00 90.25 198 ILE A C 1
ATOM 1548 O O . ILE A 1 198 ? -25.755 -6.635 49.888 1.00 90.25 198 ILE A O 1
ATOM 1552 N N . GLY A 1 199 ? -27.268 -7.310 48.388 1.00 75.88 199 GLY A N 1
ATOM 1553 C CA . GLY A 1 199 ? -28.437 -6.937 49.192 1.00 75.88 199 GLY A CA 1
ATOM 1554 C C . GLY A 1 199 ? -28.678 -5.430 49.331 1.00 75.88 199 GLY A C 1
ATOM 1555 O O . GLY A 1 199 ? -29.469 -5.019 50.183 1.00 75.88 199 GLY A O 1
ATOM 1556 N N . VAL A 1 200 ? -28.045 -4.599 48.497 1.00 62.12 200 VAL A N 1
ATOM 1557 C CA . VAL A 1 200 ? -28.271 -3.147 48.482 1.00 62.12 200 VAL A CA 1
ATOM 1558 C C . VAL A 1 200 ? -29.632 -2.884 47.826 1.00 62.12 200 VAL A C 1
ATOM 1560 O O . VAL A 1 200 ? -29.776 -2.890 46.603 1.00 62.12 200 VAL A O 1
ATOM 1563 N N . LYS A 1 201 ? -30.677 -2.720 48.650 1.00 50.75 201 LYS A N 1
ATOM 1564 C CA . LYS A 1 201 ? -32.006 -2.295 48.183 1.00 50.75 201 LYS A CA 1
ATOM 1565 C C . LYS A 1 201 ? -31.914 -0.878 47.599 1.00 50.75 201 LYS A C 1
ATOM 1567 O O . LYS A 1 201 ? -31.233 -0.030 48.169 1.00 50.75 201 LYS A O 1
ATOM 1572 N N . LYS A 1 202 ? -32.589 -0.686 46.458 1.00 48.50 202 LYS A N 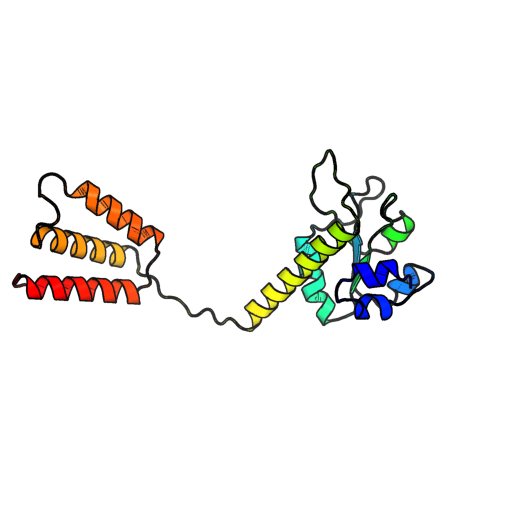1
ATOM 1573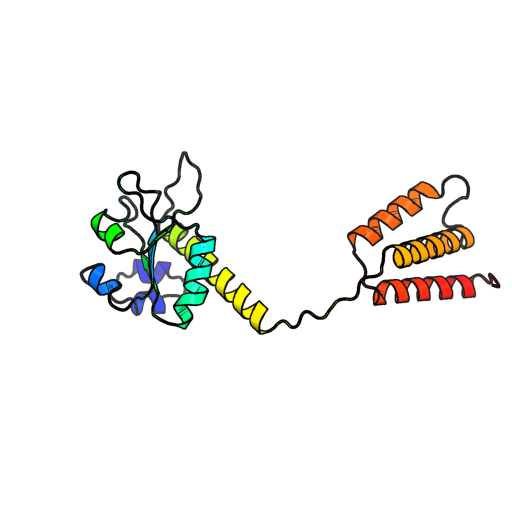 C CA . LYS A 1 202 ? -32.772 0.598 45.760 1.00 48.50 202 LYS A CA 1
ATOM 1574 C C . LYS A 1 202 ? -33.189 1.725 46.697 1.00 48.50 202 LYS A C 1
ATOM 1576 O O . LYS A 1 202 ? -34.054 1.456 47.560 1.00 48.50 202 LYS A O 1
#

Solvent-accessible surface area (backbone atoms only — not comparable to full-atom values): 11967 Å² total; per-residue (Å²): 136,60,70,67,61,48,62,72,36,74,86,46,37,63,61,62,75,66,56,84,86,72,94,48,70,65,74,73,44,71,76,37,80,41,34,35,28,48,43,91,68,74,89,87,56,96,66,59,72,41,50,47,64,56,47,6,43,49,48,46,58,45,52,79,76,40,48,62,42,81,43,76,38,49,79,89,72,43,54,52,74,71,62,50,67,73,28,76,32,36,30,41,73,92,55,50,90,94,61,51,83,63,57,55,69,56,50,52,50,54,46,54,46,30,27,51,48,36,38,50,56,52,52,50,62,75,72,51,78,74,77,80,77,56,62,55,52,72,68,54,53,50,52,46,50,54,52,50,53,50,50,39,48,76,70,59,78,44,58,92,89,62,54,63,65,59,52,52,52,51,51,55,50,51,65,73,67,61,61,38,36,69,50,51,52,50,53,50,51,51,51,54,52,50,41,60,73,75,66,62,75,132

Organism: NCBI:txid990268

Mean predicted aligned error: 9.92 Å